Protein AF-A0AAD5BF54-F1 (afdb_monomer_lite)

Organism: NCBI:txid1198502

Secondary structure (DSSP, 8-state):
-EEEETTEEEE--TT--HHHHHHHHHTTHHHHHHHHHHHHHHHHHHHHHHHHHHHHHHHHHHHHTTSTT-HHHHHHHHHHHHHHHHHHHHHHHHH-SS---HHHHTT-TT------S-TTGGGGGGS-IIIIIHHHHHHHHHHHHHHHHHHHHHHHHHHHHHHT-TTTTTSSHHHHHHHHHHHHHHHHHHHHHHTS---TTS--SS--HHHHHHHHHHHHHHHHHHHHHHHHHHHHHHHHHHHHHHHHHHHHHHHHHHTTS------PPPTT-HHHHHHS--

Sequence (282 aa):
MPYTIGDRKIRVSLDLTEEDQDLLLQNSQIFKYCLNNAVLKYLINLKTIVHLYSDVLTVYSTLLKKIPQYDDITTMANECKNNILQLENDFNDIFGKDTMDESTYNNMSGATNGSSTSTNFRQIELQSYEHNIRPSVNLILHSTLHTFEFVNKTLHCIEVFFTSFSNLKKLLVPYLKQQTSSIIRSLRSADELFQVSLIVDNIPYSFEPSVWRQLLEIERVTSSIERESVTLRTAFCTFEASLEEVSLQGALEIAQEETCGEGQIGPRFQSGNAVALLFFKI

Radius of gyration: 23.54 Å; chains: 1; bounding box: 53×39×78 Å

Foldseek 3Di:
DWQDDPNDTDDLDPPDDPVVVLVCLVVLLSLLLLLLVLLLLLLLLLLLVLVVVLVVLVLVLVLVVVDPPPVPLNVLSVVLSVLSVVLNVVSCLQQNNDSDDPVNLVVPPDDDDDDDRNPDSNVSSVDDCQPPVLVVSLVSLVSSLVSLVSVLVSLVVVQVVCVVPPVCNPDCSVVVNVLSVLLSVLSVQLNVLSVDDACSRPQDSDPDVVSSVRSVSSVVSSVSSNVSSVSSNVSSVVVVVVLVVVLVVLVVVVVVVVVVDDDDDDDDDDPPCSNVVSSPVD

pLDDT: mean 79.13, std 18.32, range [33.88, 96.94]

Structure (mmCIF, N/CA/C/O backbone):
data_AF-A0AAD5BF54-F1
#
_entry.id   AF-A0AAD5BF54-F1
#
loop_
_atom_site.group_PDB
_atom_site.id
_atom_site.type_symbol
_atom_site.label_atom_id
_atom_site.label_alt_id
_atom_site.label_comp_id
_atom_site.label_asym_id
_atom_site.label_entity_id
_atom_site.label_seq_id
_atom_site.pdbx_PDB_ins_code
_atom_site.Cartn_x
_atom_site.Cartn_y
_atom_site.Cartn_z
_atom_site.occupancy
_atom_site.B_iso_or_equiv
_atom_site.auth_seq_id
_atom_site.auth_comp_id
_atom_site.auth_asym_id
_atom_site.auth_atom_id
_atom_site.pdbx_PDB_model_num
ATOM 1 N N . MET A 1 1 ? 7.490 10.515 -15.098 1.00 71.75 1 MET A N 1
ATOM 2 C CA . MET A 1 1 ? 8.664 10.511 -14.197 1.00 71.75 1 MET A CA 1
ATOM 3 C C . MET A 1 1 ? 9.936 10.744 -15.020 1.00 71.75 1 MET A C 1
ATOM 5 O O . MET A 1 1 ? 10.072 10.106 -16.053 1.00 71.75 1 MET A O 1
ATOM 9 N N . PRO A 1 2 ? 10.852 11.669 -14.661 1.00 80.38 2 PRO A N 1
ATOM 10 C CA . PRO A 1 2 ? 12.129 11.797 -15.367 1.00 80.38 2 PRO A CA 1
ATOM 11 C C . PRO A 1 2 ? 13.131 10.715 -14.922 1.00 80.38 2 PRO A C 1
ATOM 13 O O . PRO A 1 2 ? 13.437 10.606 -13.736 1.00 80.38 2 PRO A O 1
ATOM 16 N N . TYR A 1 3 ? 13.679 9.966 -15.873 1.00 82.56 3 TYR A N 1
ATOM 17 C CA . TYR A 1 3 ? 14.776 9.018 -15.689 1.00 82.56 3 TYR A CA 1
ATOM 18 C C . TYR A 1 3 ? 16.110 9.764 -15.707 1.00 82.56 3 TYR A C 1
ATOM 20 O O . TYR A 1 3 ? 16.327 10.619 -16.564 1.00 82.56 3 TYR A O 1
ATOM 28 N N . THR A 1 4 ? 17.000 9.467 -14.761 1.00 80.81 4 THR A N 1
ATOM 29 C CA . THR A 1 4 ? 18.328 10.098 -14.698 1.00 80.81 4 THR A CA 1
ATOM 30 C C . THR A 1 4 ? 19.385 9.080 -15.108 1.00 80.81 4 THR A C 1
ATOM 32 O O . THR A 1 4 ? 19.511 8.044 -14.460 1.00 80.81 4 THR A O 1
ATOM 35 N N . ILE A 1 5 ? 20.117 9.363 -16.186 1.00 82.25 5 ILE A N 1
ATOM 36 C CA . ILE A 1 5 ? 21.201 8.520 -16.710 1.00 82.25 5 ILE A CA 1
ATOM 37 C C . ILE A 1 5 ? 22.440 9.410 -16.841 1.00 82.25 5 ILE A C 1
ATOM 39 O O . ILE A 1 5 ? 22.500 10.280 -17.713 1.00 82.25 5 ILE A O 1
ATOM 43 N N . GLY A 1 6 ? 23.412 9.232 -15.941 1.00 81.12 6 GLY A N 1
ATOM 44 C CA . GLY A 1 6 ? 24.530 10.170 -15.797 1.00 81.12 6 GLY A CA 1
ATOM 45 C C . GLY A 1 6 ? 24.021 11.578 -15.470 1.00 81.12 6 GLY A C 1
ATOM 46 O O . GLY A 1 6 ? 23.243 11.752 -14.534 1.00 81.12 6 GLY A O 1
ATOM 47 N N . ASP A 1 7 ? 24.403 12.564 -16.282 1.00 80.06 7 ASP A N 1
ATOM 48 C CA . ASP A 1 7 ? 23.974 13.962 -16.121 1.00 80.06 7 ASP A CA 1
ATOM 49 C C . ASP A 1 7 ? 22.662 14.295 -16.861 1.00 80.06 7 ASP A C 1
ATOM 51 O O . ASP A 1 7 ? 22.112 15.389 -16.705 1.00 80.06 7 ASP A O 1
ATOM 55 N N . ARG A 1 8 ? 22.136 13.371 -17.681 1.00 79.81 8 ARG A N 1
ATOM 56 C CA . ARG A 1 8 ? 20.925 13.594 -18.486 1.00 79.81 8 ARG A CA 1
ATOM 57 C C . ARG A 1 8 ? 19.663 13.190 -17.718 1.00 79.81 8 ARG A C 1
ATOM 59 O O . ARG A 1 8 ? 19.614 12.140 -17.079 1.00 79.81 8 ARG A O 1
ATOM 66 N N . LYS A 1 9 ? 18.613 14.013 -17.833 1.00 83.88 9 LYS A N 1
ATOM 67 C CA . LYS A 1 9 ? 17.254 13.727 -17.342 1.00 83.88 9 LYS A CA 1
ATOM 68 C C . LYS A 1 9 ? 16.303 13.569 -18.522 1.00 83.88 9 LYS A C 1
ATOM 70 O O . LYS A 1 9 ? 16.037 14.543 -19.220 1.00 83.88 9 LYS A O 1
ATOM 75 N N . ILE A 1 10 ? 15.767 12.370 -18.706 1.00 84.38 10 ILE A N 1
ATOM 76 C CA . ILE A 1 10 ? 14.946 11.993 -19.860 1.00 84.38 10 ILE A CA 1
ATOM 77 C C . ILE A 1 10 ? 13.529 11.695 -19.376 1.00 84.38 10 ILE A C 1
ATOM 79 O O . ILE A 1 10 ? 13.341 10.965 -18.409 1.00 84.38 10 ILE A O 1
ATOM 83 N N . ARG A 1 11 ? 12.509 12.259 -20.024 1.00 84.62 11 ARG A N 1
ATOM 84 C CA . ARG A 1 11 ? 11.101 11.895 -19.791 1.00 84.62 11 ARG A CA 1
ATOM 85 C C . ARG A 1 11 ? 10.605 11.155 -21.009 1.00 84.62 11 ARG A C 1
ATOM 87 O O . ARG A 1 11 ? 10.792 11.677 -22.095 1.00 84.62 11 ARG A O 1
ATOM 94 N N . VAL A 1 12 ? 9.962 10.007 -20.831 1.00 81.88 12 VAL A N 1
ATOM 95 C CA . VAL A 1 12 ? 9.416 9.232 -21.948 1.00 81.88 12 VAL A CA 1
ATOM 96 C C . VAL A 1 12 ? 8.225 10.008 -22.527 1.00 81.88 12 VAL A C 1
ATOM 98 O O . VAL A 1 12 ? 7.156 10.112 -21.935 1.00 81.88 12 VAL A O 1
ATOM 101 N N . SER A 1 13 ? 8.442 10.648 -23.671 1.00 82.44 13 SER A N 1
ATOM 102 C CA . SER A 1 13 ? 7.453 11.439 -24.403 1.00 82.44 13 SER A CA 1
ATOM 103 C C . SER A 1 13 ? 7.554 11.158 -25.897 1.00 82.44 13 SER A C 1
ATOM 105 O O . SER A 1 13 ? 8.581 10.697 -26.386 1.00 82.44 13 SER A O 1
ATOM 107 N N . LEU A 1 14 ? 6.477 11.435 -26.637 1.00 77.00 14 LEU A N 1
ATOM 108 C CA . LEU A 1 14 ? 6.413 11.192 -28.086 1.00 77.00 14 LEU A CA 1
ATOM 109 C C . LEU A 1 14 ? 7.480 11.964 -28.882 1.00 77.00 14 LEU A C 1
ATOM 111 O O . LEU A 1 14 ? 7.821 11.552 -29.984 1.00 77.00 14 LEU A O 1
ATOM 115 N N . ASP A 1 15 ? 8.026 13.034 -28.304 1.00 81.38 15 ASP A N 1
ATOM 116 C CA . ASP A 1 15 ? 8.985 13.943 -28.939 1.00 81.38 15 ASP A CA 1
ATOM 117 C C . ASP A 1 15 ? 10.450 13.634 -28.564 1.00 81.38 15 ASP A C 1
ATOM 119 O O . ASP A 1 15 ? 11.301 14.525 -28.566 1.00 81.38 15 ASP A O 1
ATOM 123 N N . LEU A 1 16 ? 10.754 12.390 -28.176 1.00 82.81 16 LEU A N 1
ATOM 124 C CA . LEU A 1 16 ? 12.106 11.988 -27.785 1.00 82.81 16 LEU A CA 1
ATOM 125 C C . LEU A 1 16 ? 13.079 11.998 -28.971 1.00 82.81 16 LEU A C 1
ATOM 127 O O . LEU A 1 16 ? 12.772 11.457 -30.034 1.00 82.81 16 LEU A O 1
ATOM 131 N N . THR A 1 17 ? 14.287 12.521 -28.753 1.00 86.31 17 THR A N 1
ATOM 132 C CA . THR A 1 17 ? 15.370 12.457 -29.746 1.00 86.31 17 THR A CA 1
ATOM 133 C C . THR A 1 17 ? 15.857 11.016 -29.946 1.00 86.31 17 THR A C 1
ATOM 135 O O . THR A 1 17 ? 15.805 10.216 -29.013 1.00 86.31 17 THR A O 1
ATOM 138 N N . GLU A 1 18 ? 16.355 10.676 -31.142 1.00 84.56 18 GLU A N 1
ATOM 139 C CA . GLU A 1 18 ? 16.915 9.338 -31.429 1.00 84.56 18 GLU A CA 1
ATOM 140 C C . GLU A 1 18 ? 18.080 8.983 -30.482 1.00 84.56 18 GLU A C 1
ATOM 142 O O . GLU A 1 18 ? 18.194 7.846 -30.033 1.00 84.56 18 GLU A O 1
ATOM 147 N N . GLU A 1 19 ? 18.890 9.969 -30.081 1.00 86.38 19 GLU A N 1
ATOM 148 C CA . GLU A 1 19 ? 19.960 9.769 -29.094 1.00 86.38 19 GLU A CA 1
ATOM 149 C C . GLU A 1 19 ? 19.422 9.355 -27.715 1.00 86.38 19 GLU A C 1
AT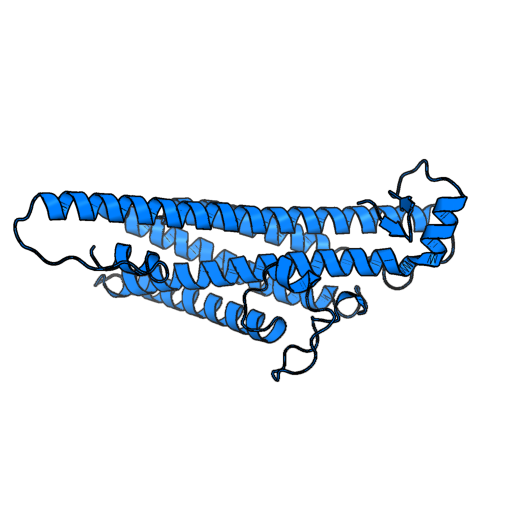OM 151 O O . GLU A 1 19 ? 19.961 8.450 -27.075 1.00 86.38 19 GLU A O 1
ATOM 156 N N . ASP A 1 20 ? 18.366 10.019 -27.234 1.00 85.31 20 ASP A N 1
ATOM 157 C CA . ASP A 1 20 ? 17.766 9.705 -25.934 1.00 85.31 20 ASP A CA 1
ATOM 158 C C . ASP A 1 20 ? 17.019 8.367 -25.974 1.00 85.31 20 ASP A C 1
ATOM 160 O O . ASP A 1 20 ? 16.967 7.650 -24.972 1.00 85.31 20 ASP A O 1
ATOM 164 N N . GLN A 1 21 ? 16.471 8.014 -27.139 1.00 83.94 21 GLN A N 1
ATOM 165 C CA . GLN A 1 21 ? 15.871 6.712 -27.397 1.00 83.94 21 GLN A CA 1
ATOM 166 C C . GLN A 1 21 ? 16.916 5.602 -27.224 1.00 83.94 21 GLN A C 1
ATOM 168 O O . GLN A 1 21 ? 16.739 4.714 -26.382 1.00 83.94 21 GLN A O 1
ATOM 173 N N . ASP A 1 22 ? 18.037 5.685 -27.941 1.00 85.19 22 ASP A N 1
ATOM 174 C CA . ASP A 1 22 ? 19.124 4.707 -27.839 1.00 85.19 22 ASP A CA 1
ATOM 175 C C . ASP A 1 22 ? 19.673 4.606 -26.411 1.00 85.19 22 ASP A C 1
ATOM 177 O O . ASP A 1 22 ? 19.904 3.505 -25.899 1.00 85.19 22 ASP A O 1
ATOM 181 N N . LEU A 1 23 ? 19.815 5.742 -25.725 1.00 86.62 23 LEU A N 1
ATOM 182 C CA . LEU A 1 23 ? 20.287 5.782 -24.344 1.00 86.62 23 LEU A CA 1
ATOM 183 C C . LEU A 1 23 ? 19.327 5.067 -23.375 1.00 86.62 23 LEU A C 1
ATOM 185 O O . LEU A 1 23 ? 19.786 4.367 -22.465 1.00 86.62 23 LEU A O 1
ATOM 189 N N . LEU A 1 24 ? 18.010 5.196 -23.569 1.00 85.94 24 LEU A N 1
ATOM 190 C CA . LEU A 1 24 ? 17.007 4.480 -22.774 1.00 85.94 24 LEU A CA 1
ATOM 191 C C . LEU A 1 24 ? 17.041 2.967 -23.018 1.00 85.94 24 LEU A C 1
ATOM 193 O O . LEU A 1 24 ? 16.917 2.207 -22.059 1.00 85.94 24 LEU A O 1
ATOM 197 N N . LEU A 1 25 ? 17.237 2.510 -24.260 1.00 84.31 25 LEU A N 1
ATOM 198 C CA . LEU A 1 25 ? 17.337 1.073 -24.553 1.00 84.31 25 LEU A CA 1
ATOM 199 C C . LEU A 1 25 ? 18.593 0.449 -23.952 1.00 84.31 25 LEU A C 1
ATOM 201 O O . LEU A 1 25 ? 18.522 -0.630 -23.357 1.00 84.31 25 LEU A O 1
ATOM 205 N N . GLN A 1 26 ? 19.727 1.145 -24.056 1.00 86.50 26 GLN A N 1
ATOM 206 C CA . GLN A 1 26 ? 20.988 0.721 -23.442 1.00 86.50 26 GLN A CA 1
ATOM 207 C C . GLN A 1 26 ? 20.870 0.587 -21.919 1.00 86.50 26 GLN A C 1
ATOM 209 O O . GLN A 1 26 ? 21.539 -0.251 -21.319 1.00 86.50 26 GLN A O 1
ATOM 214 N N . ASN A 1 27 ? 19.981 1.368 -21.302 1.00 88.00 27 ASN A N 1
ATOM 215 C CA . ASN A 1 27 ? 19.742 1.381 -19.862 1.00 88.00 27 ASN A CA 1
ATOM 216 C C . ASN A 1 27 ? 18.335 0.883 -19.492 1.00 88.00 27 ASN A C 1
ATOM 218 O O . ASN A 1 27 ? 17.780 1.313 -18.485 1.00 88.00 27 ASN A O 1
ATOM 222 N N . SER A 1 28 ? 17.755 -0.047 -20.259 1.00 87.69 28 SER A N 1
ATOM 223 C CA . SER A 1 28 ? 16.371 -0.528 -20.071 1.00 87.69 28 SER A CA 1
ATOM 224 C C . SER A 1 28 ? 16.060 -1.061 -18.662 1.00 87.69 28 SER A C 1
ATOM 226 O O . SER A 1 28 ? 14.924 -0.984 -18.197 1.00 87.69 28 SER A O 1
ATOM 228 N N . GLN A 1 29 ? 17.074 -1.518 -17.922 1.00 88.50 29 GLN A N 1
ATOM 229 C CA . GLN A 1 29 ? 16.936 -1.931 -16.521 1.00 88.50 29 GLN A CA 1
ATOM 230 C C . GLN A 1 29 ? 16.468 -0.798 -15.590 1.00 88.50 29 GLN A C 1
ATOM 232 O O . GLN A 1 29 ? 15.931 -1.078 -14.517 1.00 88.50 29 GLN A O 1
ATOM 237 N N . ILE A 1 30 ? 16.612 0.470 -15.994 1.00 89.62 30 ILE A N 1
ATOM 238 C CA . ILE A 1 30 ? 16.159 1.625 -15.214 1.00 89.62 30 ILE A CA 1
ATOM 239 C C . ILE A 1 30 ? 14.642 1.619 -15.002 1.00 89.62 30 ILE A C 1
ATOM 241 O O . ILE A 1 30 ? 14.175 2.005 -13.935 1.00 89.62 30 ILE A O 1
ATOM 245 N N . PHE A 1 31 ? 13.867 1.115 -15.970 1.00 90.94 31 PHE A N 1
ATOM 246 C CA . PHE A 1 31 ? 12.412 1.005 -15.848 1.00 90.94 31 PHE A CA 1
ATOM 247 C C . PHE A 1 31 ? 12.022 0.049 -14.720 1.00 90.94 31 PHE A C 1
ATOM 249 O O . PHE A 1 31 ? 11.186 0.391 -13.885 1.00 90.94 31 PHE A O 1
ATOM 256 N N . LYS A 1 32 ? 12.686 -1.111 -14.653 1.00 92.25 32 LYS A N 1
ATOM 257 C CA . LYS A 1 32 ? 12.504 -2.097 -13.581 1.00 92.25 32 LYS A CA 1
ATOM 258 C C . LYS A 1 32 ? 12.904 -1.532 -12.229 1.00 92.25 32 LYS A C 1
ATOM 260 O O . LYS A 1 32 ? 12.149 -1.650 -11.271 1.00 92.25 32 LYS A O 1
ATOM 265 N N . TYR A 1 33 ? 14.059 -0.877 -12.174 1.00 90.31 33 TYR A N 1
ATOM 266 C CA . TYR A 1 33 ? 14.551 -0.246 -10.956 1.00 90.31 33 TYR A CA 1
ATOM 267 C C . TYR A 1 33 ? 13.558 0.798 -10.422 1.00 90.31 33 TYR A C 1
ATOM 269 O O . TYR A 1 33 ? 13.160 0.740 -9.261 1.00 90.31 33 TYR A O 1
ATOM 277 N N . CYS A 1 34 ? 13.105 1.723 -11.276 1.00 91.06 34 CYS A N 1
ATOM 278 C CA . CYS A 1 34 ? 12.148 2.763 -10.900 1.00 91.06 34 CYS A CA 1
ATOM 279 C C . CYS A 1 34 ? 10.803 2.181 -10.456 1.00 91.06 34 CYS A C 1
ATOM 281 O O . CYS A 1 34 ? 10.273 2.606 -9.431 1.00 91.06 34 CYS A O 1
ATOM 283 N N . LEU A 1 35 ? 10.278 1.194 -11.186 1.00 93.81 35 LEU A N 1
ATOM 284 C CA . LEU A 1 35 ? 9.036 0.521 -10.824 1.00 93.81 35 LEU A CA 1
ATOM 285 C C . LEU A 1 35 ? 9.163 -0.175 -9.465 1.00 93.81 35 LEU A C 1
ATOM 287 O O . LEU A 1 35 ? 8.369 0.098 -8.569 1.00 93.81 35 LEU A O 1
ATOM 291 N N . ASN A 1 36 ? 10.185 -1.012 -9.273 1.00 92.88 36 ASN A N 1
ATOM 292 C CA . ASN A 1 36 ? 10.397 -1.734 -8.016 1.00 92.88 36 ASN A CA 1
ATOM 293 C C . ASN A 1 36 ? 10.604 -0.775 -6.834 1.00 92.88 36 ASN A C 1
ATOM 295 O O . ASN A 1 36 ? 10.107 -1.037 -5.740 1.00 92.88 36 ASN A O 1
ATOM 299 N N . ASN A 1 37 ? 11.274 0.359 -7.050 1.00 90.69 37 ASN A N 1
ATOM 300 C CA . ASN A 1 37 ? 11.419 1.392 -6.029 1.00 90.69 37 ASN A CA 1
ATOM 301 C C . ASN A 1 37 ? 10.073 2.058 -5.685 1.00 90.69 37 ASN A C 1
ATOM 303 O O . ASN A 1 37 ? 9.753 2.237 -4.511 1.00 90.69 37 ASN A O 1
ATOM 307 N N . ALA A 1 38 ? 9.241 2.377 -6.682 1.00 92.56 38 ALA A N 1
ATOM 308 C CA . ALA A 1 38 ? 7.896 2.905 -6.443 1.00 92.56 38 ALA A CA 1
ATOM 309 C C . ALA A 1 38 ? 7.035 1.921 -5.631 1.00 92.56 38 ALA A C 1
ATOM 311 O O . ALA A 1 38 ? 6.360 2.325 -4.680 1.00 92.56 38 ALA A O 1
ATOM 312 N N . VAL A 1 39 ? 7.118 0.625 -5.950 1.00 93.69 39 VAL A N 1
ATOM 313 C CA . VAL A 1 39 ? 6.472 -0.448 -5.179 1.00 93.69 39 VAL A CA 1
ATOM 314 C C . VAL A 1 39 ? 6.981 -0.491 -3.745 1.00 93.69 39 VAL A C 1
ATOM 316 O O . VAL A 1 39 ? 6.181 -0.535 -2.813 1.00 93.69 39 VAL A O 1
ATOM 319 N N . LEU A 1 40 ? 8.297 -0.453 -3.546 1.00 90.94 40 LEU A N 1
ATOM 320 C CA . LEU A 1 40 ? 8.884 -0.478 -2.211 1.00 90.94 40 LEU A CA 1
ATOM 321 C C . LEU A 1 40 ? 8.383 0.690 -1.361 1.00 90.94 40 LEU A C 1
ATOM 323 O O . LEU A 1 40 ? 7.919 0.481 -0.241 1.00 90.94 40 LEU A O 1
ATOM 327 N N . LYS A 1 41 ? 8.417 1.910 -1.908 1.00 90.19 41 LYS A N 1
ATOM 328 C CA . LYS A 1 41 ? 7.898 3.104 -1.230 1.00 90.19 41 LYS A CA 1
ATOM 329 C C . LYS A 1 41 ? 6.431 2.948 -0.853 1.00 90.19 41 LYS A C 1
ATOM 331 O O . LYS A 1 41 ? 6.044 3.301 0.258 1.00 90.19 41 LYS A O 1
ATOM 336 N N . TYR A 1 42 ? 5.621 2.415 -1.766 1.00 94.25 42 TYR A N 1
ATOM 337 C CA . TYR A 1 42 ? 4.215 2.131 -1.505 1.00 94.25 42 TYR A CA 1
ATOM 338 C C . TYR A 1 42 ? 4.038 1.165 -0.324 1.00 94.25 42 TYR A C 1
ATOM 340 O O . TYR A 1 42 ? 3.282 1.464 0.598 1.00 94.25 42 TYR A O 1
ATOM 348 N N . LEU A 1 43 ? 4.774 0.050 -0.302 1.00 93.00 43 LEU A N 1
ATOM 349 C CA . LEU A 1 43 ? 4.692 -0.947 0.771 1.00 93.00 43 LEU A CA 1
ATOM 350 C C . LEU A 1 43 ? 5.178 -0.411 2.121 1.00 93.00 43 LEU A C 1
ATOM 352 O O . LEU A 1 43 ? 4.585 -0.735 3.147 1.00 93.00 43 LEU A O 1
ATOM 356 N N . ILE A 1 44 ? 6.217 0.428 2.136 1.00 90.38 44 ILE A N 1
ATOM 357 C CA . ILE A 1 44 ? 6.688 1.092 3.360 1.00 90.38 44 ILE A CA 1
ATOM 358 C C . ILE A 1 44 ? 5.598 2.017 3.907 1.00 90.38 44 ILE A C 1
ATOM 360 O O . ILE A 1 44 ? 5.254 1.931 5.083 1.00 90.38 44 ILE A O 1
ATOM 364 N N . ASN A 1 45 ? 4.999 2.855 3.057 1.00 92.31 45 ASN A N 1
ATOM 365 C CA . ASN A 1 45 ? 3.902 3.726 3.480 1.00 92.31 45 ASN A CA 1
ATOM 366 C C . ASN A 1 45 ? 2.683 2.922 3.953 1.00 92.31 45 ASN A C 1
ATOM 368 O O . ASN A 1 45 ? 2.021 3.310 4.917 1.00 92.31 45 ASN A O 1
ATOM 372 N N . LEU A 1 46 ? 2.415 1.778 3.323 1.00 94.81 46 LEU A N 1
ATOM 373 C CA . LEU A 1 46 ? 1.363 0.867 3.750 1.00 94.81 46 LEU A CA 1
ATOM 374 C C . LEU A 1 46 ? 1.653 0.249 5.125 1.00 94.81 46 LEU A C 1
ATOM 376 O O . LEU A 1 46 ? 0.765 0.241 5.977 1.00 94.81 46 LEU A O 1
ATOM 380 N N . LYS A 1 47 ? 2.892 -0.192 5.378 1.00 92.62 47 LYS A N 1
ATOM 381 C CA . LYS A 1 47 ? 3.337 -0.668 6.696 1.00 92.62 47 LYS A CA 1
ATOM 382 C C . LYS A 1 47 ? 3.074 0.383 7.775 1.00 92.62 47 LYS A C 1
ATOM 384 O O . LYS A 1 47 ? 2.532 0.056 8.827 1.00 92.62 47 LYS A O 1
ATOM 389 N N . THR A 1 48 ? 3.432 1.639 7.516 1.00 91.06 48 THR A N 1
ATOM 390 C CA . THR A 1 48 ? 3.232 2.740 8.470 1.00 91.06 48 THR A CA 1
ATOM 391 C C . THR A 1 48 ? 1.752 2.937 8.806 1.00 91.06 48 THR A C 1
ATOM 393 O O . THR A 1 48 ? 1.394 3.121 9.967 1.00 91.06 48 THR A O 1
ATOM 396 N N . ILE A 1 49 ? 0.871 2.831 7.807 1.00 92.94 49 ILE A N 1
ATOM 397 C CA . ILE A 1 49 ? -0.582 2.874 8.008 1.00 92.94 49 ILE A CA 1
ATOM 398 C C . ILE A 1 49 ? -1.078 1.673 8.831 1.00 92.94 49 ILE A C 1
ATOM 400 O O . ILE A 1 49 ? -1.893 1.857 9.732 1.00 92.94 49 ILE A O 1
ATOM 404 N N . VAL A 1 50 ? -0.588 0.459 8.566 1.00 94.56 50 VAL A N 1
ATOM 405 C CA . VAL A 1 50 ? -0.940 -0.741 9.350 1.00 94.56 50 VAL A CA 1
ATOM 406 C C . VAL A 1 50 ? -0.544 -0.575 10.818 1.00 94.56 50 VAL A C 1
ATOM 408 O O . VAL A 1 50 ? -1.378 -0.797 11.693 1.00 94.56 50 VAL A O 1
ATOM 411 N N . HIS A 1 51 ? 0.685 -0.126 11.082 1.00 90.94 51 HIS A N 1
ATOM 412 C CA . HIS A 1 51 ? 1.188 0.123 12.434 1.00 90.94 51 HIS A CA 1
ATOM 413 C C . HIS A 1 51 ? 0.315 1.139 13.185 1.00 90.94 51 HIS A C 1
ATOM 415 O O . HIS A 1 51 ? -0.180 0.861 14.274 1.00 90.94 51 HIS A O 1
ATOM 421 N N . LEU A 1 52 ? 0.001 2.268 12.545 1.00 89.75 52 LEU A N 1
ATOM 422 C CA . LEU A 1 52 ? -0.882 3.285 13.114 1.00 89.75 52 LEU A CA 1
ATOM 423 C C . LEU A 1 52 ? -2.262 2.723 13.498 1.00 89.75 52 LEU A C 1
ATOM 425 O O . LEU A 1 52 ? -2.790 3.004 14.574 1.00 89.75 52 LEU A O 1
ATOM 429 N N . TYR A 1 53 ? -2.874 1.935 12.615 1.00 92.00 53 TYR A N 1
ATOM 430 C CA . TYR A 1 53 ? -4.189 1.358 12.883 1.00 92.00 53 TYR A CA 1
ATOM 431 C C . TYR A 1 53 ? -4.152 0.253 13.947 1.00 92.00 53 TYR A C 1
ATOM 433 O O . TYR A 1 53 ? -5.151 0.056 14.644 1.00 92.00 53 TYR A O 1
ATOM 441 N N . SER A 1 54 ? -3.019 -0.430 14.101 1.00 91.94 54 SER A N 1
ATOM 442 C CA . SER A 1 54 ? -2.769 -1.380 15.186 1.00 91.94 54 SER A CA 1
ATOM 443 C C . SER A 1 54 ? -2.841 -0.700 16.557 1.00 91.94 54 SER A C 1
ATOM 445 O O . SER A 1 54 ? -3.584 -1.149 17.441 1.00 91.94 54 SER A O 1
ATOM 447 N N . ASP A 1 55 ? -2.187 0.456 16.700 1.00 88.50 55 ASP A N 1
ATOM 448 C CA . ASP A 1 55 ? -2.243 1.272 17.917 1.00 88.50 55 ASP A CA 1
ATOM 449 C C . ASP A 1 55 ? -3.665 1.765 18.198 1.00 88.50 55 ASP A C 1
ATOM 451 O O . ASP A 1 55 ? -4.209 1.575 19.292 1.00 88.50 55 ASP A O 1
ATOM 455 N N . VAL A 1 56 ? -4.312 2.340 17.182 1.00 87.62 56 VAL A N 1
ATOM 456 C CA . VAL A 1 56 ? -5.678 2.870 17.283 1.00 87.62 56 VAL A CA 1
ATOM 457 C C . VAL A 1 56 ? -6.667 1.787 17.726 1.00 87.62 56 VAL A C 1
ATOM 459 O O . VAL A 1 56 ? -7.450 1.994 18.658 1.00 87.62 56 VAL A O 1
ATOM 462 N N . LEU A 1 57 ? -6.642 0.610 17.093 1.00 90.62 57 LEU A N 1
ATOM 463 C CA . LEU A 1 57 ? -7.546 -0.487 17.445 1.00 90.62 57 LEU A CA 1
ATOM 464 C C . LEU A 1 57 ? -7.222 -1.097 18.807 1.00 90.62 57 LEU A C 1
ATOM 466 O O . LEU A 1 57 ? -8.136 -1.550 19.498 1.00 90.62 57 LEU A O 1
ATOM 470 N N . THR A 1 58 ? -5.963 -1.062 19.239 1.00 88.81 58 THR A N 1
ATOM 471 C CA . THR A 1 58 ? -5.581 -1.462 20.597 1.00 88.81 58 THR A CA 1
ATOM 472 C C . THR A 1 58 ? -6.202 -0.531 21.639 1.00 88.81 58 THR A C 1
ATOM 474 O O . THR A 1 58 ? -6.799 -1.007 22.613 1.00 88.81 58 THR A O 1
ATOM 477 N N . VAL A 1 59 ? -6.166 0.784 21.410 1.00 85.12 59 VAL A N 1
ATOM 478 C CA . VAL A 1 59 ? -6.826 1.769 22.281 1.00 85.12 59 VAL A CA 1
ATOM 479 C C . VAL A 1 59 ? -8.340 1.541 22.322 1.00 85.12 59 VAL A C 1
ATOM 481 O O . VAL A 1 59 ? -8.909 1.390 23.403 1.00 85.12 59 VAL A O 1
ATOM 484 N N . TYR A 1 60 ? -9.013 1.421 21.175 1.00 84.50 60 TYR A N 1
ATOM 485 C CA . TYR A 1 60 ? -10.466 1.206 21.178 1.00 84.50 60 TYR A CA 1
ATOM 486 C C . TYR A 1 60 ? -10.875 -0.134 21.785 1.00 84.50 60 TYR A C 1
ATOM 488 O O . TYR A 1 60 ? -11.836 -0.198 22.550 1.00 84.50 60 TYR A O 1
ATOM 496 N N . SER A 1 61 ? -10.132 -1.202 21.499 1.00 87.94 61 SER A N 1
ATOM 497 C CA . SER A 1 61 ? -10.386 -2.521 22.075 1.00 87.94 61 SER A CA 1
ATOM 498 C C . SER A 1 61 ? -10.250 -2.509 23.602 1.00 87.94 61 SER A C 1
ATOM 500 O O . SER A 1 61 ? -11.062 -3.122 24.298 1.00 87.94 61 SER A O 1
ATOM 502 N N . THR A 1 62 ? -9.262 -1.793 24.148 1.00 86.25 62 THR A N 1
ATOM 503 C CA . THR A 1 62 ? -9.092 -1.662 25.605 1.00 86.25 62 THR A CA 1
ATOM 504 C C . THR A 1 62 ? -10.155 -0.775 26.247 1.00 86.25 62 THR A C 1
ATOM 506 O O . THR A 1 62 ? -10.613 -1.102 27.341 1.00 86.25 62 THR A O 1
ATOM 509 N N . LEU A 1 63 ? -10.601 0.288 25.571 1.00 83.94 63 LEU A N 1
ATOM 510 C CA . LEU A 1 63 ? -11.699 1.135 26.041 1.00 83.94 63 LEU A CA 1
ATOM 511 C C . LEU A 1 63 ? -13.022 0.363 26.104 1.00 83.94 63 LEU A C 1
ATOM 513 O O . LEU A 1 63 ? -13.693 0.388 27.132 1.00 83.94 63 LEU A O 1
ATOM 517 N N . LEU A 1 64 ? -13.370 -0.374 25.048 1.00 86.00 64 LEU A N 1
ATOM 518 C CA . LEU A 1 64 ? -14.625 -1.131 24.985 1.00 86.00 64 LEU A CA 1
ATOM 519 C C . LEU A 1 64 ? -14.699 -2.225 26.055 1.00 86.00 64 LEU A C 1
ATOM 521 O O . LEU A 1 64 ? -15.746 -2.397 26.668 1.00 86.00 64 LEU A O 1
ATOM 525 N N . LYS A 1 65 ? -13.573 -2.879 26.377 1.00 87.06 65 LYS A N 1
ATOM 526 C CA . LYS A 1 65 ? -13.495 -3.860 27.478 1.00 87.06 65 LYS A CA 1
ATOM 527 C C . LYS A 1 65 ? -13.900 -3.305 28.844 1.00 87.06 65 LYS A C 1
ATOM 529 O O . LYS A 1 65 ? -14.265 -4.084 29.719 1.00 87.06 65 LYS A O 1
ATOM 534 N N . LYS A 1 66 ? -13.786 -1.991 29.059 1.00 86.38 66 LYS A N 1
ATOM 535 C CA . LYS A 1 66 ? -14.173 -1.354 30.324 1.00 86.38 66 LYS A CA 1
ATOM 536 C C . LYS A 1 66 ? -15.678 -1.102 30.420 1.00 86.38 66 LYS A C 1
ATOM 538 O O . LYS A 1 66 ? -16.155 -0.802 31.511 1.00 86.38 66 LYS A O 1
ATOM 543 N N . ILE A 1 67 ? -16.421 -1.209 29.315 1.00 82.88 67 ILE A N 1
ATOM 544 C CA . ILE A 1 67 ? -17.854 -0.927 29.285 1.00 82.88 67 ILE A CA 1
ATOM 545 C C . ILE A 1 67 ? -18.621 -2.252 29.426 1.00 82.88 67 ILE A C 1
ATOM 547 O O . ILE A 1 67 ? -18.619 -3.062 28.499 1.00 82.88 67 ILE A O 1
ATOM 551 N N . PRO A 1 68 ? -19.278 -2.504 30.571 1.00 79.50 68 PRO A N 1
ATOM 552 C CA . PRO A 1 68 ? -20.026 -3.738 30.774 1.00 79.50 68 PRO A CA 1
ATOM 553 C C . PRO A 1 68 ? -21.250 -3.804 29.848 1.00 79.50 68 PRO A C 1
ATOM 555 O O . PRO A 1 68 ? -21.791 -2.769 29.465 1.00 79.50 68 PRO A O 1
ATOM 558 N N . GLN A 1 69 ? -21.727 -5.023 29.564 1.00 83.75 69 GLN A N 1
ATOM 559 C CA . GLN A 1 69 ? -22.955 -5.316 28.795 1.00 83.75 69 GLN A CA 1
ATOM 560 C C . GLN A 1 69 ? -22.870 -5.088 27.271 1.00 83.75 69 GLN A C 1
ATOM 562 O O . GLN A 1 69 ? -23.896 -5.128 26.596 1.00 83.75 69 GLN A O 1
ATOM 567 N N . TYR A 1 70 ? -21.668 -4.912 26.711 1.00 84.19 70 TYR A N 1
ATOM 568 C CA . TYR A 1 70 ? -21.443 -4.772 25.263 1.00 84.19 70 TYR A CA 1
ATOM 569 C C . TYR A 1 70 ? -20.431 -5.799 24.742 1.00 84.19 70 TYR A C 1
ATOM 571 O O . TYR A 1 70 ? -19.441 -5.462 24.081 1.00 84.19 70 TYR A O 1
ATOM 579 N N . ASP A 1 71 ? -20.681 -7.069 25.060 1.00 87.06 71 ASP A N 1
ATOM 580 C CA . ASP A 1 71 ? -19.774 -8.180 24.761 1.00 87.06 71 ASP A CA 1
ATOM 581 C C . ASP A 1 71 ? -19.582 -8.386 23.251 1.00 87.06 71 ASP A C 1
ATOM 583 O O . ASP A 1 71 ? -18.464 -8.653 22.813 1.00 87.06 71 ASP A O 1
ATOM 587 N N . ASP A 1 72 ? -20.620 -8.169 22.439 1.00 89.56 72 ASP A N 1
ATOM 588 C CA . ASP A 1 72 ? -20.559 -8.353 20.982 1.00 89.56 72 ASP A CA 1
ATOM 589 C C . ASP A 1 72 ? -19.579 -7.375 20.316 1.00 89.56 72 ASP A C 1
ATOM 591 O O . ASP A 1 72 ? -18.670 -7.774 19.585 1.00 89.56 72 ASP A O 1
ATOM 595 N N . ILE A 1 73 ? -19.717 -6.077 20.614 1.00 89.06 73 ILE A N 1
ATOM 596 C CA . ILE A 1 73 ? -18.850 -5.021 20.063 1.00 89.06 73 ILE A CA 1
ATOM 597 C C . ILE A 1 73 ? -17.429 -5.169 20.607 1.00 89.06 73 ILE A C 1
ATOM 599 O O . ILE A 1 73 ? -16.456 -4.994 19.873 1.00 89.06 73 ILE A O 1
ATOM 603 N N . THR A 1 74 ? -17.299 -5.543 21.881 1.00 89.69 74 THR A N 1
ATOM 604 C CA . THR A 1 74 ? -16.000 -5.816 22.500 1.00 89.69 74 THR A CA 1
ATOM 605 C C . THR A 1 74 ? -15.305 -7.002 21.833 1.00 89.69 74 THR A C 1
ATOM 607 O O . THR A 1 74 ? -14.103 -6.936 21.567 1.00 89.69 74 THR A O 1
ATOM 610 N N . THR A 1 75 ? -16.035 -8.073 21.529 1.00 92.25 75 THR A N 1
ATOM 611 C CA . THR A 1 75 ? -15.504 -9.258 20.841 1.00 92.25 75 THR A CA 1
ATOM 612 C C . THR A 1 75 ? -15.068 -8.897 19.425 1.00 92.25 75 THR A C 1
ATOM 614 O O . THR A 1 75 ? -13.906 -9.113 19.084 1.00 92.25 75 THR A O 1
ATOM 617 N N . MET A 1 76 ? -15.924 -8.214 18.658 1.00 92.94 76 MET A N 1
ATOM 618 C CA . MET A 1 76 ? -15.606 -7.740 17.305 1.00 92.94 76 MET A CA 1
ATOM 619 C C . MET A 1 76 ? -14.365 -6.832 17.282 1.00 92.94 76 MET A C 1
ATOM 621 O O . MET A 1 76 ? -13.477 -7.005 16.447 1.00 92.94 76 MET A O 1
ATOM 625 N N . ALA A 1 77 ? -14.253 -5.889 18.223 1.00 91.25 77 ALA A N 1
ATOM 626 C CA . ALA A 1 77 ? -13.090 -5.011 18.325 1.00 91.25 77 ALA A CA 1
ATOM 627 C C . ALA A 1 77 ? -11.807 -5.772 18.702 1.00 91.25 77 ALA A C 1
ATOM 629 O O . ALA A 1 77 ? -10.731 -5.439 18.208 1.00 91.25 77 ALA A O 1
ATOM 630 N N . ASN A 1 78 ? -11.895 -6.800 19.555 1.00 91.56 78 ASN A N 1
ATOM 631 C CA . ASN A 1 78 ? -10.749 -7.656 19.877 1.00 91.56 78 ASN A CA 1
ATOM 632 C C . ASN A 1 78 ? -10.299 -8.500 18.683 1.00 91.56 78 ASN A C 1
ATOM 634 O O . ASN A 1 78 ? -9.097 -8.582 18.441 1.00 91.56 78 ASN A O 1
ATOM 638 N N . GLU A 1 79 ? -11.230 -9.103 17.946 1.00 94.56 79 GLU A N 1
ATOM 639 C CA . GLU A 1 79 ? -10.923 -9.853 16.724 1.00 94.56 79 GLU A CA 1
ATOM 640 C C . GLU A 1 79 ? -10.263 -8.949 15.681 1.00 94.56 79 GLU A C 1
ATOM 642 O O . GLU A 1 79 ? -9.222 -9.293 15.126 1.00 94.56 79 GLU A O 1
ATOM 647 N N . CYS A 1 80 ? -10.811 -7.751 15.474 1.00 93.94 80 CYS A N 1
ATOM 648 C CA . CYS A 1 80 ? -10.273 -6.771 14.535 1.00 93.94 80 CYS A CA 1
ATOM 649 C C . CYS A 1 80 ? -8.856 -6.329 14.914 1.00 93.94 80 CYS A C 1
ATOM 651 O O . CYS A 1 80 ? -7.952 -6.349 14.078 1.00 93.94 80 CYS A O 1
ATOM 653 N N . LYS A 1 81 ? -8.641 -6.029 16.199 1.00 94.94 81 LYS A N 1
ATOM 654 C CA . LYS A 1 81 ? -7.319 -5.729 16.751 1.00 94.94 81 LYS A CA 1
ATOM 655 C C . LYS A 1 81 ? -6.337 -6.889 16.533 1.00 94.94 81 LYS A C 1
ATOM 657 O O . LYS A 1 81 ? -5.207 -6.661 16.123 1.00 94.94 81 LYS A O 1
ATOM 662 N N . ASN A 1 82 ? -6.746 -8.132 16.784 1.00 95.00 82 ASN A N 1
ATOM 663 C CA . ASN A 1 82 ? -5.866 -9.288 16.589 1.00 95.00 82 ASN A CA 1
ATOM 664 C C . ASN A 1 82 ? -5.495 -9.482 15.109 1.00 95.00 82 ASN A C 1
ATOM 666 O O . ASN A 1 82 ? -4.339 -9.772 14.816 1.00 95.00 82 ASN A O 1
ATOM 670 N N . ASN A 1 83 ? -6.440 -9.274 14.186 1.00 94.62 83 ASN A N 1
ATOM 671 C CA . ASN A 1 83 ? -6.180 -9.371 12.749 1.00 94.62 83 ASN A CA 1
ATOM 672 C C . ASN A 1 83 ? -5.169 -8.319 12.281 1.00 94.62 83 ASN A C 1
ATOM 674 O O . ASN A 1 83 ? -4.245 -8.651 11.543 1.00 94.62 83 ASN A O 1
ATOM 678 N N . ILE A 1 84 ? -5.305 -7.065 12.726 1.00 95.38 84 ILE A N 1
ATOM 679 C CA . ILE A 1 84 ? -4.359 -6.019 12.323 1.00 95.38 84 ILE A CA 1
ATOM 680 C C . ILE A 1 84 ? -2.986 -6.172 12.986 1.00 95.38 84 ILE A C 1
ATOM 682 O O . ILE A 1 84 ? -1.985 -5.911 12.332 1.00 95.38 84 ILE A O 1
ATOM 686 N N . LEU A 1 85 ? -2.922 -6.667 14.229 1.00 94.62 85 LEU A N 1
ATOM 687 C CA . LEU A 1 85 ? -1.658 -7.008 14.893 1.00 94.62 85 LEU A CA 1
ATOM 688 C C . LEU A 1 85 ? -0.943 -8.157 14.176 1.00 94.62 85 LEU A C 1
ATOM 690 O O . LEU A 1 85 ? 0.278 -8.143 14.049 1.00 94.62 85 LEU A O 1
ATOM 694 N N . GLN A 1 86 ? -1.689 -9.157 13.694 1.00 95.50 86 GLN A N 1
ATOM 695 C CA . GLN A 1 86 ? -1.110 -10.224 12.882 1.00 95.50 86 GLN A CA 1
ATOM 696 C C . GLN A 1 86 ? -0.562 -9.668 11.567 1.00 95.50 86 GLN A C 1
ATOM 698 O O . GLN A 1 86 ? 0.581 -9.952 11.228 1.00 95.50 86 GLN A O 1
ATOM 703 N N . LEU A 1 87 ? -1.335 -8.824 10.876 1.00 95.19 87 LEU A N 1
ATOM 704 C CA . LEU A 1 87 ? -0.880 -8.165 9.655 1.00 95.19 87 LEU A CA 1
ATOM 705 C C . LEU A 1 87 ? 0.386 -7.332 9.909 1.00 95.19 87 LEU A C 1
ATOM 707 O O . LEU A 1 87 ? 1.335 -7.401 9.138 1.00 95.19 87 LEU A O 1
ATOM 711 N N . GLU A 1 88 ? 0.431 -6.575 11.003 1.00 93.88 88 GLU A N 1
ATOM 712 C CA . GLU A 1 88 ? 1.608 -5.808 11.410 1.00 93.88 88 GLU A CA 1
ATOM 713 C C . GLU A 1 88 ? 2.834 -6.704 11.635 1.00 93.88 88 GLU A C 1
ATOM 715 O O . GLU A 1 88 ? 3.925 -6.380 11.165 1.00 93.88 88 GLU A O 1
ATOM 720 N N . ASN A 1 89 ? 2.664 -7.843 12.311 1.00 91.81 89 ASN A N 1
ATOM 721 C CA . ASN A 1 89 ? 3.734 -8.823 12.488 1.00 91.81 89 ASN A CA 1
ATOM 722 C C . ASN A 1 89 ? 4.225 -9.366 11.142 1.00 91.81 89 ASN A C 1
ATOM 724 O O . ASN A 1 89 ? 5.432 -9.397 10.922 1.00 91.81 89 ASN A O 1
ATOM 728 N N . ASP A 1 90 ? 3.316 -9.693 10.220 1.00 91.31 90 ASP A N 1
ATOM 729 C CA . ASP A 1 90 ? 3.674 -10.157 8.877 1.00 91.31 90 ASP A CA 1
ATOM 730 C C . ASP A 1 90 ? 4.478 -9.079 8.116 1.00 91.31 90 ASP A C 1
ATOM 732 O O . ASP A 1 90 ? 5.503 -9.369 7.496 1.00 91.31 90 ASP A O 1
ATOM 736 N N . PHE A 1 91 ? 4.081 -7.803 8.213 1.00 90.75 91 PHE A N 1
ATOM 737 C CA . PHE A 1 91 ? 4.861 -6.683 7.671 1.00 90.75 91 PHE A CA 1
ATOM 738 C C . PHE A 1 91 ? 6.234 -6.556 8.348 1.00 90.75 91 PHE A C 1
ATOM 740 O O . PHE A 1 91 ? 7.234 -6.296 7.676 1.00 90.75 91 PHE A O 1
ATOM 747 N N . ASN A 1 92 ? 6.308 -6.728 9.665 1.00 88.75 92 ASN A N 1
ATOM 748 C CA . ASN A 1 92 ? 7.560 -6.649 10.413 1.00 88.75 92 ASN A CA 1
ATOM 749 C C . ASN A 1 92 ? 8.518 -7.797 10.076 1.00 88.75 92 ASN A C 1
ATOM 751 O O . ASN A 1 92 ? 9.732 -7.588 10.054 1.00 88.75 92 ASN A O 1
ATOM 755 N N . ASP A 1 93 ? 7.998 -8.978 9.756 1.00 86.38 93 ASP A N 1
ATOM 756 C CA . ASP A 1 93 ? 8.800 -10.110 9.298 1.00 86.38 93 ASP A CA 1
ATOM 757 C C . ASP A 1 93 ? 9.381 -9.857 7.897 1.00 86.38 93 ASP A C 1
ATOM 759 O O . ASP A 1 93 ? 10.525 -10.226 7.619 1.00 86.38 93 ASP A O 1
ATOM 763 N N . ILE A 1 94 ? 8.636 -9.164 7.028 1.00 83.81 94 ILE A N 1
ATOM 764 C CA . ILE A 1 94 ? 9.072 -8.829 5.664 1.00 83.81 94 ILE A CA 1
ATOM 765 C C . ILE A 1 94 ? 10.067 -7.656 5.648 1.00 83.81 94 ILE A C 1
ATOM 767 O O . ILE A 1 94 ? 11.097 -7.723 4.972 1.00 83.81 94 ILE A O 1
ATOM 771 N N . PHE A 1 95 ? 9.768 -6.572 6.371 1.00 81.06 95 PHE A N 1
ATOM 772 C CA . PHE A 1 95 ? 10.487 -5.292 6.278 1.00 81.06 95 PHE A CA 1
ATOM 773 C C . PHE A 1 95 ? 11.388 -4.983 7.486 1.00 81.06 95 PHE A C 1
ATOM 775 O O . PHE A 1 95 ? 12.105 -3.981 7.476 1.00 81.06 95 PHE A O 1
ATOM 782 N N . GLY A 1 96 ? 11.382 -5.828 8.519 1.00 76.00 96 GLY A N 1
ATOM 783 C CA . GLY A 1 96 ? 11.981 -5.536 9.825 1.00 76.00 96 GLY A CA 1
ATOM 784 C C . GLY A 1 96 ? 11.024 -4.756 10.730 1.00 76.00 96 GLY A C 1
ATOM 785 O O . GLY A 1 96 ? 9.994 -4.273 10.272 1.00 76.00 96 GLY A O 1
ATOM 786 N N . LYS A 1 97 ? 11.351 -4.625 12.022 1.00 71.19 97 LYS A N 1
ATOM 787 C CA . LYS A 1 97 ? 10.463 -4.002 13.026 1.00 71.19 97 LYS A CA 1
ATOM 788 C C . LYS A 1 97 ? 10.406 -2.482 12.936 1.00 71.19 97 LYS A C 1
ATOM 790 O O . LYS A 1 97 ? 9.329 -1.915 13.068 1.00 71.19 97 LYS A O 1
ATOM 795 N N . ASP A 1 98 ? 11.523 -1.831 12.639 1.00 65.38 98 ASP A N 1
ATOM 796 C CA . ASP A 1 98 ? 11.569 -0.370 12.599 1.00 65.38 98 ASP A CA 1
ATOM 797 C C . ASP A 1 98 ? 10.666 0.167 11.475 1.00 65.38 98 ASP A C 1
ATOM 799 O O . ASP A 1 98 ? 10.672 -0.337 10.343 1.00 65.38 98 ASP A O 1
ATOM 803 N N . THR A 1 99 ? 9.841 1.171 11.778 1.00 59.00 99 THR A N 1
ATOM 804 C CA . THR A 1 99 ? 9.170 1.981 10.757 1.00 59.00 99 THR A CA 1
ATOM 805 C C . THR A 1 99 ? 10.263 2.708 9.987 1.00 59.00 99 THR A C 1
ATOM 807 O O . THR A 1 99 ? 10.869 3.651 10.488 1.00 59.00 99 THR A O 1
ATOM 810 N N . MET A 1 100 ? 10.590 2.198 8.801 1.00 56.06 100 MET A N 1
ATOM 811 C CA . MET A 1 100 ? 11.639 2.762 7.961 1.00 56.06 100 MET A CA 1
ATOM 812 C C . MET A 1 100 ? 11.195 4.155 7.517 1.00 56.06 100 MET A C 1
ATOM 814 O O . MET A 1 100 ? 10.334 4.281 6.648 1.00 56.06 100 MET A O 1
ATOM 818 N N . ASP A 1 101 ? 11.774 5.202 8.101 1.00 53.09 101 ASP A N 1
ATOM 819 C CA . ASP A 1 101 ? 11.666 6.535 7.522 1.00 53.09 101 ASP A CA 1
ATOM 820 C C . ASP A 1 101 ? 12.345 6.537 6.148 1.00 53.09 101 ASP A C 1
ATOM 822 O O . ASP A 1 101 ? 13.426 5.966 5.970 1.00 53.09 101 ASP A O 1
ATOM 826 N N . GLU A 1 102 ? 11.736 7.225 5.178 1.00 49.41 102 GLU A N 1
ATOM 827 C CA . GLU A 1 102 ? 12.248 7.354 3.802 1.00 49.41 102 GLU A CA 1
ATOM 828 C C . GLU A 1 102 ? 13.708 7.871 3.775 1.00 49.41 102 GLU A C 1
ATOM 830 O O . GLU A 1 102 ? 14.493 7.526 2.891 1.00 49.41 102 GLU A O 1
ATOM 835 N N . SER A 1 103 ? 14.107 8.637 4.799 1.00 47.91 103 SER A N 1
ATOM 836 C CA . SER A 1 103 ? 15.461 9.169 5.009 1.00 47.91 103 SER A CA 1
ATOM 837 C C . SER A 1 103 ? 16.505 8.115 5.406 1.00 47.91 103 SER A C 1
ATOM 839 O O . SER A 1 103 ? 17.698 8.308 5.160 1.00 47.91 103 SER A O 1
ATOM 841 N N . THR A 1 104 ? 16.081 6.994 5.992 1.00 51.69 104 THR A N 1
ATOM 842 C CA . THR A 1 104 ? 16.981 5.921 6.439 1.00 51.69 104 THR A CA 1
ATOM 843 C C . THR A 1 104 ? 17.391 5.033 5.264 1.00 51.69 104 THR A C 1
ATOM 845 O O . THR A 1 104 ? 18.534 4.584 5.204 1.00 51.69 104 THR A O 1
ATOM 848 N N . TYR A 1 105 ? 16.512 4.867 4.269 1.00 52.41 105 TYR A N 1
ATOM 849 C CA . TYR A 1 105 ? 16.792 4.076 3.065 1.00 52.41 105 TYR A CA 1
ATOM 850 C C . TYR A 1 105 ? 17.906 4.690 2.201 1.00 52.41 105 TYR A C 1
ATOM 852 O O . TYR A 1 105 ? 18.825 3.987 1.786 1.00 52.41 105 TYR A O 1
ATOM 860 N N . ASN A 1 106 ? 17.898 6.015 2.015 1.00 46.94 106 ASN A N 1
ATOM 861 C CA . ASN A 1 106 ? 18.904 6.707 1.197 1.00 46.94 106 ASN A CA 1
ATOM 862 C C . ASN A 1 106 ? 20.314 6.723 1.819 1.00 46.94 106 ASN A C 1
ATOM 864 O O . ASN A 1 106 ? 21.288 6.938 1.104 1.00 46.94 106 ASN A O 1
ATOM 868 N N . ASN A 1 107 ? 20.439 6.494 3.132 1.00 46.06 107 ASN A N 1
ATOM 869 C CA . ASN A 1 107 ? 21.706 6.608 3.866 1.00 46.06 107 ASN A CA 1
ATOM 870 C C . ASN A 1 107 ? 22.313 5.256 4.291 1.00 46.06 107 ASN A C 1
ATOM 872 O O . ASN A 1 107 ? 23.428 5.224 4.810 1.00 46.06 107 ASN A O 1
ATOM 876 N N . MET A 1 108 ? 21.618 4.130 4.082 1.00 46.88 108 MET A N 1
ATOM 877 C CA . MET A 1 108 ? 22.048 2.803 4.553 1.00 46.88 108 MET A CA 1
ATOM 878 C C . MET A 1 108 ? 22.758 1.934 3.503 1.00 46.88 108 MET A C 1
ATOM 880 O O . MET A 1 108 ? 23.029 0.762 3.769 1.00 46.88 108 MET A O 1
ATOM 884 N N . SER A 1 109 ? 23.160 2.486 2.354 1.00 45.66 109 SER A N 1
ATOM 885 C CA . SER A 1 109 ? 23.941 1.762 1.335 1.00 45.66 109 SER A CA 1
ATOM 886 C C . SER A 1 109 ? 25.386 1.416 1.760 1.00 45.66 109 SER A C 1
ATOM 888 O O . SER A 1 109 ? 26.183 1.009 0.918 1.00 45.66 109 SER A O 1
ATOM 890 N N . GLY A 1 110 ? 25.751 1.571 3.043 1.00 41.53 110 GLY A N 1
ATOM 891 C CA . GLY A 1 110 ? 27.125 1.399 3.538 1.00 41.53 110 GLY A CA 1
ATOM 892 C C . GLY A 1 110 ? 27.314 0.717 4.900 1.00 41.53 110 GLY A C 1
ATOM 893 O O . GLY A 1 110 ? 28.451 0.645 5.356 1.00 41.53 110 GLY A O 1
ATOM 894 N N . ALA A 1 111 ? 26.274 0.204 5.569 1.00 39.00 111 ALA A N 1
ATOM 895 C CA . ALA A 1 111 ? 26.418 -0.377 6.914 1.00 39.00 111 ALA A CA 1
ATOM 896 C C . ALA A 1 111 ? 26.050 -1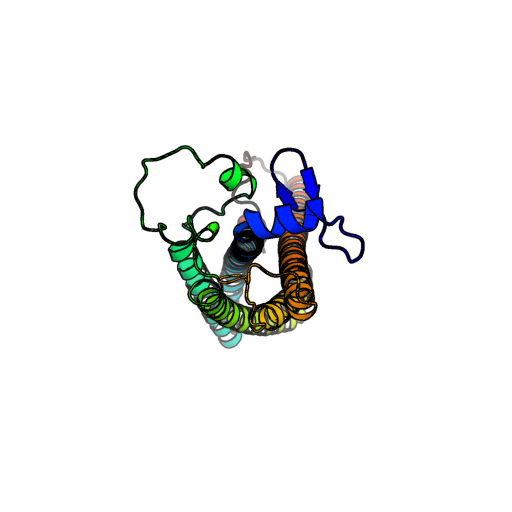.870 6.956 1.00 39.00 111 ALA A C 1
ATOM 898 O O . ALA A 1 111 ? 24.924 -2.264 7.260 1.00 39.00 111 ALA A O 1
ATOM 899 N N . THR A 1 112 ? 27.034 -2.717 6.661 1.00 48.50 112 THR A N 1
ATOM 900 C CA . THR A 1 112 ? 27.035 -4.139 7.018 1.00 48.50 112 THR A CA 1
ATOM 901 C C . THR A 1 112 ? 27.312 -4.311 8.511 1.00 48.50 112 THR A C 1
ATOM 903 O O . THR A 1 112 ? 28.274 -3.730 9.010 1.00 48.50 112 THR A O 1
ATOM 906 N N . ASN A 1 113 ? 26.520 -5.180 9.155 1.00 44.44 113 ASN A N 1
ATOM 907 C CA . ASN A 1 113 ? 26.756 -5.918 10.414 1.00 44.44 113 ASN A CA 1
ATOM 908 C C . ASN A 1 113 ? 25.707 -5.633 11.498 1.00 44.44 113 ASN A C 1
ATOM 910 O O . ASN A 1 113 ? 25.908 -4.822 12.394 1.00 44.44 113 ASN A O 1
ATOM 914 N N . GLY A 1 114 ? 24.597 -6.372 11.442 1.00 38.00 114 GLY A N 1
ATOM 915 C CA . GLY A 1 114 ? 23.579 -6.379 12.491 1.00 38.00 114 GLY A CA 1
ATOM 916 C C . GLY A 1 114 ? 22.467 -7.381 12.196 1.00 38.00 114 GLY A C 1
ATOM 917 O O . GLY A 1 114 ? 21.523 -7.077 11.483 1.00 38.00 114 GLY A O 1
ATOM 918 N N . SER A 1 115 ? 22.634 -8.597 12.710 1.00 45.66 115 SER A N 1
ATOM 919 C CA . SER A 1 115 ? 21.696 -9.726 12.738 1.00 45.66 115 SER A CA 1
ATOM 920 C C . SER A 1 115 ? 20.207 -9.357 12.871 1.00 45.66 115 SER A C 1
ATOM 922 O O . SER A 1 115 ? 19.820 -8.880 13.934 1.00 45.66 115 SER A O 1
ATOM 924 N N . SER A 1 116 ? 19.371 -9.682 11.868 1.00 38.00 116 SER A N 1
ATOM 925 C CA . SER A 1 116 ? 18.125 -10.493 11.976 1.00 38.00 116 SER A CA 1
ATOM 926 C C . SER A 1 116 ? 17.321 -10.500 10.651 1.00 38.00 116 SER A C 1
ATOM 928 O O . SER A 1 116 ? 16.848 -9.466 10.196 1.00 38.00 116 SER A O 1
ATOM 930 N N . THR A 1 117 ? 17.244 -11.677 10.010 1.00 39.34 117 THR A N 1
ATOM 931 C CA . THR A 1 117 ? 16.203 -12.237 9.097 1.00 39.34 117 THR A CA 1
ATOM 932 C C . THR A 1 117 ? 15.443 -11.412 8.026 1.00 39.34 117 THR A C 1
ATOM 934 O O . THR A 1 117 ? 14.690 -12.017 7.273 1.00 39.34 117 THR A O 1
ATOM 937 N N . SER A 1 118 ? 15.656 -10.110 7.831 1.00 47.44 118 SER A N 1
ATOM 938 C CA . SER A 1 118 ? 14.890 -9.257 6.883 1.00 47.44 118 SER A CA 1
ATOM 939 C C . SER A 1 118 ? 15.470 -9.183 5.451 1.00 47.44 118 SER A C 1
ATOM 941 O O . SER A 1 118 ? 15.325 -8.193 4.732 1.00 47.44 118 SER A O 1
ATOM 943 N N . THR A 1 119 ? 16.187 -10.217 5.007 1.00 43.97 119 THR A N 1
ATOM 944 C CA . THR A 1 119 ? 17.168 -10.112 3.909 1.00 43.97 119 THR A CA 1
ATOM 945 C C . THR A 1 119 ? 16.613 -10.057 2.480 1.00 43.97 119 THR A C 1
ATOM 947 O O . THR A 1 119 ? 17.387 -9.762 1.574 1.00 43.97 119 THR A O 1
ATOM 950 N N . ASN A 1 120 ? 15.316 -10.280 2.231 1.00 56.25 120 ASN A N 1
ATOM 951 C CA . ASN A 1 120 ? 14.825 -10.430 0.849 1.00 56.25 120 ASN A CA 1
ATOM 952 C C . ASN A 1 120 ? 14.288 -9.141 0.206 1.00 56.25 120 ASN A C 1
ATOM 954 O O . ASN A 1 120 ? 14.535 -8.920 -0.978 1.00 56.25 120 ASN A O 1
ATOM 958 N N . PHE A 1 121 ? 13.614 -8.258 0.951 1.00 62.41 121 PHE A N 1
ATOM 959 C CA . PHE A 1 121 ? 13.038 -7.032 0.368 1.00 62.41 121 PHE A CA 1
ATOM 960 C C . PHE A 1 121 ? 14.044 -5.883 0.206 1.00 62.41 121 PHE A C 1
ATOM 962 O O . PHE A 1 121 ? 13.806 -4.959 -0.565 1.00 62.41 121 PHE A O 1
ATOM 969 N N . ARG A 1 122 ? 15.216 -5.952 0.854 1.00 61.41 122 ARG A N 1
ATOM 970 C CA . ARG A 1 122 ? 16.288 -4.949 0.680 1.00 61.41 122 ARG A CA 1
ATOM 971 C C . ARG A 1 122 ? 16.933 -4.959 -0.710 1.00 61.41 122 ARG A C 1
ATOM 973 O O . ARG A 1 122 ? 17.610 -4.004 -1.060 1.00 61.41 122 ARG A O 1
ATOM 980 N N . GLN A 1 123 ? 16.740 -6.020 -1.492 1.00 72.88 123 GLN A N 1
ATOM 981 C CA . GLN A 1 123 ? 17.240 -6.131 -2.870 1.00 72.88 123 GLN A CA 1
ATOM 982 C C . GLN A 1 123 ? 16.100 -6.142 -3.896 1.00 72.88 123 GLN A C 1
ATOM 984 O O . GLN A 1 123 ? 16.285 -6.613 -5.019 1.00 72.88 123 GLN A O 1
ATOM 989 N N . ILE A 1 124 ? 14.918 -5.634 -3.522 1.00 80.62 124 ILE A N 1
ATOM 990 C CA . ILE A 1 124 ? 13.726 -5.617 -4.382 1.00 80.62 124 ILE A CA 1
ATOM 991 C C . ILE A 1 124 ? 14.009 -4.966 -5.743 1.00 80.62 124 ILE A C 1
ATOM 993 O O . ILE A 1 124 ? 13.513 -5.420 -6.768 1.00 80.62 124 ILE A O 1
ATOM 997 N N . GLU A 1 125 ? 14.886 -3.962 -5.771 1.00 78.94 125 GLU A N 1
ATOM 998 C CA . GLU A 1 125 ? 15.310 -3.226 -6.965 1.00 78.94 125 GLU A CA 1
ATOM 999 C C . GLU A 1 125 ? 15.909 -4.130 -8.056 1.00 78.94 125 GLU A C 1
ATOM 1001 O O . GLU A 1 125 ? 15.783 -3.836 -9.244 1.00 78.94 125 GLU A O 1
ATOM 1006 N N . LEU A 1 126 ? 16.529 -5.251 -7.672 1.00 81.56 126 LEU A N 1
ATOM 1007 C CA . LEU A 1 126 ? 17.196 -6.178 -8.592 1.00 81.56 126 LEU A CA 1
ATOM 1008 C C . LEU A 1 126 ? 16.335 -7.390 -8.966 1.00 81.56 126 LEU A C 1
ATOM 1010 O O . LEU A 1 126 ? 16.664 -8.106 -9.914 1.00 81.56 126 LEU A O 1
ATOM 1014 N N . GLN A 1 127 ? 15.243 -7.633 -8.242 1.00 88.56 127 GLN A N 1
ATOM 1015 C CA . GLN A 1 127 ? 14.388 -8.796 -8.460 1.00 88.56 127 GLN A CA 1
ATOM 1016 C C . GLN A 1 127 ? 13.490 -8.632 -9.693 1.00 88.56 127 GLN A C 1
ATOM 1018 O O . GLN A 1 127 ? 13.170 -7.519 -10.114 1.00 88.56 127 GLN A O 1
ATOM 1023 N N . SER A 1 128 ? 13.074 -9.766 -10.269 1.00 91.31 128 SER A N 1
ATOM 1024 C CA . SER A 1 128 ? 12.089 -9.786 -11.356 1.00 91.31 128 SER A CA 1
ATOM 1025 C C . SER A 1 128 ? 10.745 -9.271 -10.852 1.00 91.31 128 SER A C 1
ATOM 1027 O O . SER A 1 128 ? 10.190 -9.802 -9.883 1.00 91.31 128 SER A O 1
ATOM 1029 N N . TYR A 1 129 ? 10.223 -8.249 -11.525 1.00 92.94 129 TYR A N 1
ATOM 1030 C CA . TYR A 1 129 ? 8.947 -7.649 -11.174 1.00 92.94 129 TYR A CA 1
ATOM 1031 C C . TYR A 1 129 ? 7.802 -8.647 -11.364 1.00 92.94 129 TYR A C 1
ATOM 1033 O O . TYR A 1 129 ? 7.032 -8.881 -10.437 1.00 92.94 129 TYR A O 1
ATOM 1041 N N . GLU A 1 130 ? 7.717 -9.287 -12.532 1.00 92.75 130 GLU A N 1
ATOM 1042 C CA . GLU A 1 130 ? 6.582 -10.142 -12.890 1.00 92.75 130 GLU A CA 1
ATOM 1043 C C . GLU A 1 130 ? 6.551 -11.450 -12.099 1.00 92.75 130 GLU A C 1
ATOM 1045 O O . GLU A 1 130 ? 5.472 -11.917 -11.736 1.00 92.75 130 GLU A O 1
ATOM 1050 N N . HIS A 1 131 ? 7.719 -12.040 -11.829 1.00 91.25 131 HIS A N 1
ATOM 1051 C CA . HIS A 1 131 ? 7.806 -13.370 -11.221 1.00 91.25 131 HIS A CA 1
ATOM 1052 C C . HIS A 1 131 ? 7.858 -13.326 -9.694 1.00 91.25 131 HIS A C 1
ATOM 1054 O O . HIS A 1 131 ? 7.357 -14.245 -9.051 1.00 91.25 131 HIS A O 1
ATOM 1060 N N . ASN A 1 132 ? 8.444 -12.273 -9.111 1.00 91.06 132 ASN A N 1
ATOM 1061 C CA . ASN A 1 132 ? 8.672 -12.207 -7.666 1.00 91.06 132 ASN A CA 1
ATOM 1062 C C . ASN A 1 132 ? 7.880 -11.074 -7.014 1.00 91.06 132 ASN A C 1
ATOM 1064 O O . ASN A 1 132 ? 7.129 -11.316 -6.067 1.00 91.06 132 ASN A O 1
ATOM 1068 N N . ILE A 1 133 ? 8.030 -9.842 -7.511 1.00 91.50 133 ILE A N 1
ATOM 1069 C CA . ILE A 1 133 ? 7.489 -8.658 -6.829 1.00 91.50 133 ILE A CA 1
ATOM 1070 C C . ILE A 1 133 ? 5.972 -8.607 -6.934 1.00 91.50 133 ILE A C 1
ATOM 1072 O O . ILE A 1 133 ? 5.296 -8.570 -5.911 1.00 91.50 133 ILE A O 1
ATOM 1076 N N . ARG A 1 134 ? 5.426 -8.667 -8.148 1.00 93.75 134 ARG A N 1
ATOM 1077 C CA . ARG A 1 134 ? 3.990 -8.548 -8.406 1.00 93.75 134 ARG A CA 1
ATOM 1078 C C . ARG A 1 134 ? 3.163 -9.607 -7.658 1.00 93.75 134 ARG A C 1
ATOM 1080 O O . ARG A 1 134 ? 2.237 -9.206 -6.955 1.00 93.75 134 ARG A O 1
ATOM 1087 N N . PRO A 1 135 ? 3.495 -10.917 -7.684 1.00 93.62 135 PRO A N 1
ATOM 1088 C CA . PRO A 1 135 ? 2.748 -11.912 -6.910 1.00 93.62 135 PRO A CA 1
ATOM 1089 C C . PRO A 1 135 ? 2.815 -11.668 -5.399 1.00 93.62 135 PRO A C 1
ATOM 1091 O O . PRO A 1 135 ? 1.799 -11.774 -4.714 1.00 93.62 135 PRO A O 1
ATOM 1094 N N . SER A 1 136 ? 3.990 -11.297 -4.878 1.00 91.81 136 SER A N 1
ATOM 1095 C CA . SER A 1 136 ? 4.173 -11.019 -3.448 1.00 91.81 136 SER A CA 1
ATOM 1096 C C . SER A 1 136 ? 3.367 -9.798 -3.005 1.00 91.81 136 SER A C 1
ATOM 1098 O O . SER A 1 136 ? 2.687 -9.836 -1.982 1.00 91.81 136 SER A O 1
ATOM 1100 N N . VAL A 1 137 ? 3.399 -8.727 -3.799 1.00 93.31 137 VAL A N 1
ATOM 1101 C CA . VAL A 1 137 ? 2.634 -7.501 -3.548 1.00 93.31 137 VAL A CA 1
ATOM 1102 C C . VAL A 1 137 ? 1.140 -7.776 -3.584 1.00 93.31 137 VAL A C 1
ATOM 1104 O O . VAL A 1 137 ? 0.442 -7.336 -2.678 1.00 93.31 137 VAL A O 1
ATOM 1107 N N . ASN A 1 138 ? 0.653 -8.542 -4.562 1.00 94.31 138 ASN A N 1
ATOM 1108 C CA . ASN A 1 138 ? -0.765 -8.896 -4.648 1.00 94.31 138 ASN A CA 1
ATOM 1109 C C . ASN A 1 138 ? -1.240 -9.643 -3.396 1.00 94.31 138 ASN A C 1
ATOM 1111 O O . ASN A 1 138 ? -2.301 -9.335 -2.860 1.00 94.31 138 ASN A O 1
ATOM 1115 N N . LEU A 1 139 ? -0.438 -10.577 -2.871 1.00 93.62 139 LEU A N 1
ATOM 1116 C CA . LEU A 1 139 ? -0.764 -11.276 -1.623 1.00 93.62 139 LEU A CA 1
ATOM 1117 C C . LEU A 1 139 ? -0.834 -10.320 -0.425 1.00 93.62 139 LEU A C 1
ATOM 1119 O O . LEU A 1 139 ? -1.812 -10.349 0.326 1.00 93.62 139 LEU A O 1
ATOM 1123 N N . ILE A 1 140 ? 0.173 -9.453 -0.268 1.00 94.25 140 ILE A N 1
ATOM 1124 C CA . ILE A 1 140 ? 0.208 -8.447 0.805 1.00 94.25 140 ILE A CA 1
ATOM 1125 C C . ILE A 1 140 ? -1.010 -7.526 0.699 1.00 94.25 140 ILE A C 1
ATOM 1127 O O . ILE A 1 140 ? -1.687 -7.257 1.694 1.00 94.25 140 ILE A O 1
ATOM 1131 N N . LEU A 1 141 ? -1.315 -7.064 -0.511 1.00 95.50 141 LEU A N 1
ATOM 1132 C CA . LEU A 1 141 ? -2.367 -6.097 -0.761 1.00 95.50 141 LEU A CA 1
ATOM 1133 C C . LEU A 1 141 ? -3.758 -6.686 -0.538 1.00 95.50 141 LEU A C 1
ATOM 1135 O O . LEU A 1 141 ? -4.579 -6.038 0.106 1.00 95.50 141 LEU A O 1
ATOM 1139 N N . HIS A 1 142 ? -4.015 -7.921 -0.974 1.00 95.25 142 HIS A N 1
ATOM 1140 C CA . HIS A 1 142 ? -5.281 -8.604 -0.702 1.00 95.25 142 HIS A CA 1
ATOM 1141 C C . HIS A 1 142 ? -5.502 -8.835 0.797 1.00 95.25 142 HIS A C 1
ATOM 1143 O O . HIS A 1 142 ? -6.591 -8.553 1.304 1.00 95.25 142 HIS A O 1
ATOM 1149 N N . SER A 1 143 ? -4.473 -9.294 1.521 1.00 95.56 143 SER A N 1
ATOM 1150 C CA . SER A 1 143 ? -4.546 -9.468 2.979 1.00 95.56 143 SER A CA 1
ATOM 1151 C C . SER A 1 143 ? -4.832 -8.137 3.686 1.00 95.56 143 SER A C 1
ATOM 1153 O O . SER A 1 143 ? -5.721 -8.033 4.540 1.00 95.56 143 SER A O 1
ATOM 1155 N N . THR A 1 144 ? -4.137 -7.080 3.258 1.00 96.62 144 THR A N 1
ATOM 1156 C CA . THR A 1 144 ? -4.308 -5.734 3.808 1.00 96.62 144 THR A CA 1
ATOM 1157 C C . THR A 1 144 ? -5.700 -5.185 3.509 1.00 96.62 144 THR A C 1
ATOM 1159 O O . THR A 1 144 ? -6.378 -4.717 4.420 1.00 96.62 144 THR A O 1
ATOM 1162 N N . LEU A 1 145 ? -6.182 -5.300 2.270 1.00 96.38 145 LEU A N 1
ATOM 1163 C CA . LEU A 1 145 ? -7.512 -4.847 1.871 1.00 96.38 145 LEU A CA 1
ATOM 1164 C C . LEU A 1 145 ? -8.607 -5.524 2.701 1.00 96.38 145 LEU A C 1
ATOM 1166 O O . LEU A 1 145 ? -9.452 -4.832 3.268 1.00 96.38 145 LEU A O 1
ATOM 1170 N N . HIS A 1 146 ? -8.563 -6.852 2.834 1.00 95.88 146 HIS A N 1
ATOM 1171 C CA . HIS A 1 146 ? -9.536 -7.596 3.635 1.00 95.88 146 HIS A CA 1
ATOM 1172 C C . HIS A 1 146 ? -9.521 -7.154 5.107 1.00 95.88 146 HIS A C 1
ATOM 1174 O O . HIS A 1 146 ? -10.573 -6.947 5.719 1.00 95.88 146 HIS A O 1
ATOM 1180 N N . THR A 1 147 ? -8.327 -6.944 5.666 1.00 96.56 147 THR A N 1
ATOM 1181 C CA . THR A 1 147 ? -8.165 -6.441 7.034 1.00 96.56 147 THR A CA 1
ATOM 1182 C C . THR A 1 147 ? -8.784 -5.052 7.180 1.00 96.56 147 THR A C 1
ATOM 1184 O O . THR A 1 147 ? -9.616 -4.851 8.061 1.00 96.56 147 THR A O 1
ATOM 1187 N N . PHE A 1 148 ? -8.477 -4.110 6.285 1.00 96.62 148 PHE A N 1
ATOM 1188 C CA . PHE A 1 148 ? -9.024 -2.750 6.330 1.00 96.62 148 PHE A CA 1
ATOM 1189 C C . PHE A 1 148 ? -10.541 -2.697 6.112 1.00 96.62 148 PHE A C 1
ATOM 1191 O O . PHE A 1 148 ? -11.222 -1.880 6.734 1.00 96.62 148 PHE A O 1
ATOM 1198 N N . GLU A 1 149 ? -11.113 -3.586 5.300 1.00 96.31 149 GLU A N 1
ATOM 1199 C CA . GLU A 1 149 ? -12.568 -3.718 5.191 1.00 96.31 149 GLU A CA 1
ATOM 1200 C C . GLU A 1 149 ? -13.206 -4.160 6.515 1.00 96.31 149 GLU A C 1
ATOM 1202 O O . GLU A 1 149 ? -14.271 -3.657 6.891 1.00 96.31 149 GLU A O 1
ATOM 1207 N N . PHE A 1 150 ? -12.549 -5.057 7.255 1.00 95.56 150 PHE A N 1
ATOM 1208 C CA . PHE A 1 150 ? -12.989 -5.454 8.590 1.00 95.56 150 PHE A CA 1
ATOM 1209 C C . PHE A 1 150 ? -12.806 -4.336 9.626 1.00 95.56 150 PHE A C 1
ATOM 1211 O O . PHE A 1 150 ? -13.713 -4.094 10.430 1.00 95.56 150 PHE A O 1
ATOM 1218 N N . VAL A 1 151 ? -11.703 -3.580 9.551 1.00 95.19 151 VAL A N 1
ATOM 1219 C CA . VAL A 1 151 ? -11.497 -2.354 10.339 1.00 95.19 151 VAL A CA 1
ATOM 1220 C C . VAL A 1 151 ? -12.638 -1.371 10.110 1.00 95.19 151 VAL A C 1
ATOM 1222 O O . VAL A 1 151 ? -13.250 -0.916 11.071 1.00 95.19 151 VAL A O 1
ATOM 1225 N N . ASN A 1 152 ? -12.986 -1.085 8.857 1.00 95.06 152 ASN A N 1
ATOM 1226 C CA . ASN A 1 152 ? -14.042 -0.130 8.528 1.00 95.06 152 ASN A CA 1
ATOM 1227 C C . ASN A 1 152 ? -15.411 -0.555 9.085 1.00 95.06 152 ASN A C 1
ATOM 1229 O O . ASN A 1 152 ? -16.136 0.267 9.647 1.00 95.06 152 ASN A O 1
ATOM 1233 N N . LYS A 1 153 ? -15.750 -1.850 8.993 1.00 94.44 153 LYS A N 1
ATOM 1234 C CA . LYS A 1 153 ? -16.965 -2.407 9.615 1.00 94.44 153 LYS A CA 1
ATOM 1235 C C . LYS A 1 153 ? -16.941 -2.236 11.135 1.00 94.44 153 LYS A C 1
ATOM 1237 O O . LYS A 1 153 ? -17.932 -1.809 11.717 1.00 94.44 153 LYS A O 1
ATOM 1242 N N . THR A 1 154 ? -15.803 -2.5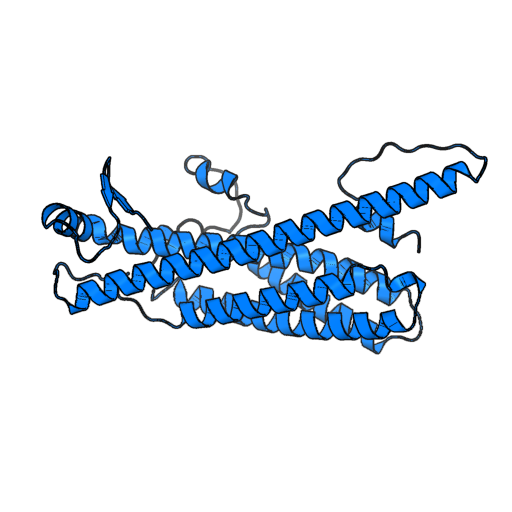23 11.763 1.00 92.81 154 THR A N 1
ATOM 1243 C CA . THR A 1 154 ? -15.622 -2.395 13.217 1.00 92.81 154 THR A CA 1
ATOM 1244 C C . THR A 1 154 ? -15.765 -0.943 13.666 1.00 92.81 154 THR A C 1
ATOM 1246 O O . THR A 1 154 ? -16.543 -0.658 14.572 1.00 92.81 154 THR A O 1
ATOM 1249 N N . LEU A 1 155 ? -15.089 -0.007 12.995 1.00 91.31 155 LEU A N 1
ATOM 1250 C CA . LEU A 1 155 ? -15.185 1.424 13.284 1.00 91.31 155 LEU A CA 1
ATOM 1251 C C . LEU A 1 155 ? -16.609 1.948 13.105 1.00 91.31 155 LEU A C 1
ATOM 1253 O O . LEU A 1 155 ? -17.052 2.769 13.901 1.00 91.31 155 LEU A O 1
ATOM 1257 N N . HIS A 1 156 ? -17.354 1.448 12.117 1.00 91.38 156 HIS A N 1
ATOM 1258 C CA . HIS A 1 156 ? -18.760 1.803 11.964 1.00 91.38 156 HIS A CA 1
ATOM 1259 C C . HIS A 1 156 ? -19.618 1.336 13.152 1.00 91.38 156 HIS A C 1
ATOM 1261 O O . HIS A 1 156 ? -20.438 2.108 13.646 1.00 91.38 156 HIS A O 1
ATOM 1267 N N . CYS A 1 157 ? -19.411 0.115 13.652 1.00 90.12 157 CYS A N 1
ATOM 1268 C CA . CYS A 1 157 ? -20.102 -0.369 14.850 1.00 90.12 157 CYS A CA 1
ATOM 1269 C C . CYS A 1 157 ? -19.752 0.472 16.089 1.00 90.12 157 CYS A C 1
ATOM 1271 O O . CYS A 1 157 ? -20.643 0.836 16.855 1.00 90.12 157 CYS A O 1
ATOM 1273 N N . ILE A 1 158 ? -18.472 0.822 16.260 1.00 87.69 158 ILE A N 1
ATOM 1274 C CA . ILE A 1 158 ? -18.003 1.681 17.359 1.00 87.69 158 ILE A CA 1
ATOM 1275 C C . ILE A 1 158 ? -18.622 3.080 17.257 1.00 87.69 158 ILE A C 1
ATOM 1277 O O . ILE A 1 158 ? -19.064 3.634 18.260 1.00 87.69 158 ILE A O 1
ATOM 1281 N N . GLU A 1 159 ? -18.696 3.644 16.052 1.00 87.44 159 GLU A N 1
ATOM 1282 C CA . GLU A 1 159 ? -19.331 4.938 15.800 1.00 87.44 159 GLU A CA 1
ATOM 1283 C C . GLU A 1 159 ? -20.802 4.921 16.227 1.00 87.44 159 GLU A C 1
ATOM 1285 O O . GLU A 1 159 ? -21.222 5.776 17.007 1.00 87.44 159 GLU A O 1
ATOM 1290 N N . VAL A 1 160 ? -21.570 3.925 15.766 1.00 87.44 160 VAL A N 1
ATOM 1291 C CA . VAL A 1 160 ? -22.984 3.754 16.135 1.00 87.44 160 VAL A CA 1
ATOM 1292 C C . VAL A 1 160 ? -23.125 3.604 17.647 1.00 87.44 160 VAL A C 1
ATOM 1294 O O . VAL A 1 160 ? -23.971 4.262 18.248 1.00 87.44 160 VAL A O 1
ATOM 1297 N N . PHE A 1 161 ? -22.260 2.819 18.283 1.00 85.31 161 PHE A N 1
ATOM 1298 C CA . PHE A 1 161 ? -22.238 2.667 19.733 1.00 85.31 161 PHE A CA 1
ATOM 1299 C C . PHE A 1 161 ? -22.001 4.000 20.461 1.00 85.31 161 PHE A C 1
ATOM 1301 O O . PHE A 1 161 ? -22.755 4.349 21.371 1.00 85.31 161 PHE A O 1
ATOM 1308 N N . PHE A 1 162 ? -21.028 4.804 20.022 1.00 82.62 162 PHE A N 1
ATOM 1309 C CA . PHE A 1 162 ? -20.741 6.114 20.614 1.00 82.62 162 PHE A CA 1
ATOM 1310 C C . PHE A 1 162 ? -21.834 7.157 20.383 1.00 82.62 162 PHE A C 1
ATOM 1312 O O . PHE A 1 162 ? -21.904 8.128 21.139 1.00 82.62 162 PHE A O 1
ATOM 1319 N N . THR A 1 163 ? -22.750 6.966 19.426 1.00 82.81 163 THR A N 1
ATOM 1320 C CA . THR A 1 163 ? -23.896 7.882 19.287 1.00 82.81 163 THR A CA 1
ATOM 1321 C C . THR A 1 163 ? -24.775 7.935 20.542 1.00 82.81 163 THR A C 1
ATOM 1323 O O . THR A 1 163 ? -25.348 8.993 20.833 1.00 82.81 163 THR A O 1
ATOM 1326 N N . SER A 1 164 ? -24.808 6.848 21.320 1.00 81.12 164 SER A N 1
ATOM 1327 C CA . SER A 1 164 ? -25.536 6.734 22.590 1.00 81.12 164 SER A CA 1
ATOM 1328 C C . SER A 1 164 ? -24.858 7.464 23.757 1.00 81.12 164 SER A C 1
ATOM 1330 O O . SER A 1 164 ? -25.501 7.714 24.773 1.00 81.12 164 SER A O 1
ATOM 1332 N N . PHE A 1 165 ? -23.586 7.856 23.619 1.00 76.75 165 PHE A N 1
ATOM 1333 C CA . PHE A 1 165 ? -22.798 8.485 24.681 1.00 76.75 165 PHE A CA 1
ATOM 1334 C C . PHE A 1 165 ? -22.366 9.890 24.256 1.00 76.75 165 PHE A C 1
ATOM 1336 O O . PHE A 1 165 ? -21.400 10.061 23.516 1.00 76.75 165 PHE A O 1
ATOM 1343 N N . SER A 1 166 ? -23.052 10.925 24.749 1.00 68.88 166 SER A N 1
ATOM 1344 C CA . SER A 1 166 ? -22.753 12.332 24.419 1.00 68.88 166 SER A CA 1
ATOM 1345 C C . SER A 1 166 ? -21.288 12.716 24.641 1.00 68.88 166 SER A C 1
ATOM 1347 O O . SER A 1 166 ? -20.739 13.490 23.862 1.00 68.88 166 SER A O 1
ATOM 1349 N N . ASN A 1 167 ? -20.655 12.132 25.661 1.00 69.62 167 ASN A N 1
ATOM 1350 C CA . ASN A 1 167 ? -19.279 12.433 26.057 1.00 69.62 167 ASN A CA 1
ATOM 1351 C C . ASN A 1 167 ? -18.240 11.777 25.130 1.00 69.62 167 ASN A C 1
ATOM 1353 O O . ASN A 1 167 ? -17.124 12.268 25.022 1.00 69.62 167 ASN A O 1
ATOM 1357 N N . LEU A 1 168 ? -18.616 10.709 24.415 1.00 67.00 168 LEU A N 1
ATOM 1358 C CA . LEU A 1 168 ? -17.732 9.966 23.506 1.00 67.00 168 LEU A CA 1
ATOM 1359 C C . LEU A 1 168 ? -17.877 10.414 22.040 1.00 67.00 168 LEU A C 1
ATOM 1361 O O . LEU A 1 168 ? -17.092 10.006 21.189 1.00 67.00 168 LEU A O 1
ATOM 1365 N N . LYS A 1 169 ? -18.832 11.304 21.729 1.00 63.16 169 LYS A N 1
ATOM 1366 C CA . LYS A 1 169 ? -19.035 11.853 20.372 1.00 63.16 169 LYS A CA 1
ATOM 1367 C C . LYS A 1 169 ? -17.870 12.706 19.866 1.00 63.16 169 LYS A C 1
ATOM 1369 O O . LYS A 1 169 ? -17.733 12.868 18.660 1.00 63.16 169 LYS A O 1
ATOM 1374 N N . LYS A 1 170 ? -17.047 13.249 20.770 1.00 66.00 170 LYS A N 1
ATOM 1375 C CA . LYS A 1 170 ? -15.842 14.028 20.434 1.00 66.00 170 LYS A CA 1
ATOM 1376 C C . LYS A 1 170 ? -14.631 13.152 20.073 1.00 66.00 170 LYS A C 1
ATOM 1378 O O . LYS A 1 170 ? -13.578 13.686 19.747 1.00 66.00 170 LYS A O 1
ATOM 1383 N N . LEU A 1 171 ? -14.749 11.824 20.164 1.00 67.25 171 LEU A N 1
ATOM 1384 C CA . LEU A 1 171 ? -13.648 10.915 19.860 1.00 67.25 171 LEU A CA 1
ATOM 1385 C C . LEU A 1 171 ? -13.335 10.870 18.362 1.00 67.25 171 LEU A C 1
ATOM 1387 O O . LEU A 1 171 ? -14.196 11.094 17.519 1.00 67.25 171 LEU A O 1
ATOM 1391 N N . LEU A 1 172 ? -12.106 10.464 18.044 1.00 73.50 172 LEU A N 1
ATOM 1392 C CA . LEU A 1 172 ? -11.553 10.354 16.688 1.00 73.50 172 LEU A CA 1
ATOM 1393 C C . LEU A 1 172 ? -12.290 9.378 15.746 1.00 73.50 172 LEU A C 1
ATOM 1395 O O . LEU A 1 172 ? -11.941 9.306 14.572 1.00 73.50 172 LEU A O 1
ATOM 1399 N N . VAL A 1 173 ? -13.300 8.629 16.206 1.00 74.81 173 VAL A N 1
ATOM 1400 C CA . VAL A 1 173 ? -13.932 7.537 15.437 1.00 74.81 173 VAL A CA 1
ATOM 1401 C C . VAL A 1 173 ? -14.578 7.988 14.120 1.00 74.81 173 VAL A C 1
ATOM 1403 O O . VAL A 1 173 ? -14.312 7.343 13.103 1.00 74.81 173 VAL A O 1
ATOM 1406 N N . PRO A 1 174 ? -15.389 9.066 14.063 1.00 71.06 174 PRO A N 1
ATOM 1407 C CA . PRO A 1 174 ? -16.002 9.493 12.803 1.00 71.06 174 PRO A CA 1
ATOM 1408 C C . PRO A 1 174 ? -14.950 9.918 11.771 1.00 71.06 174 PRO A C 1
ATOM 1410 O O . PRO A 1 174 ? -15.053 9.587 10.589 1.00 71.06 174 PRO A O 1
ATOM 1413 N N . TYR A 1 175 ? -13.894 10.591 12.238 1.00 78.44 175 TYR A N 1
ATOM 1414 C CA . TYR A 1 175 ? -12.764 10.987 11.405 1.00 78.44 175 TYR A CA 1
ATOM 1415 C C . TYR A 1 175 ? -11.974 9.769 10.906 1.00 78.44 175 TYR A C 1
ATOM 1417 O O . TYR A 1 175 ? -11.723 9.642 9.708 1.00 78.44 175 TYR A O 1
ATOM 1425 N N . LEU A 1 176 ? -11.669 8.824 11.800 1.00 82.88 176 LEU A N 1
ATOM 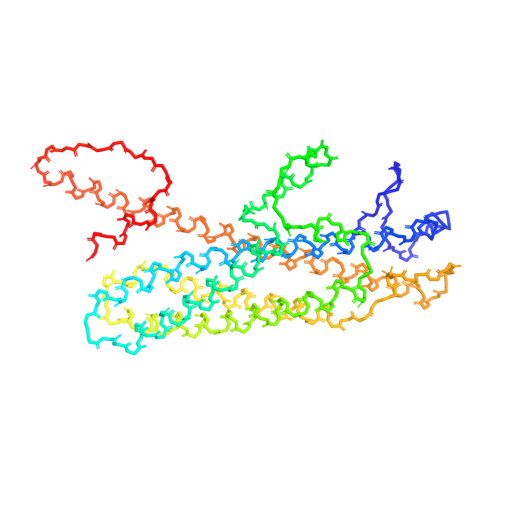1426 C CA . LEU A 1 176 ? -11.021 7.554 11.474 1.00 82.88 176 LEU A CA 1
ATOM 1427 C C . LEU A 1 176 ? -11.759 6.809 10.375 1.00 82.88 176 LEU A C 1
ATOM 1429 O O . LEU A 1 176 ? -11.149 6.449 9.378 1.00 82.88 176 LEU A O 1
ATOM 1433 N N . LYS A 1 177 ? -13.074 6.638 10.513 1.00 85.88 177 LYS A N 1
ATOM 1434 C CA . LYS A 1 177 ? -13.901 5.934 9.530 1.00 85.88 177 LYS A CA 1
ATOM 1435 C C . LYS A 1 177 ? -13.828 6.575 8.140 1.00 85.88 177 LYS A C 1
ATOM 1437 O O . LYS A 1 177 ? -13.713 5.869 7.131 1.00 85.88 177 LYS A O 1
ATOM 1442 N N . GLN A 1 178 ? -13.881 7.907 8.071 1.00 86.19 178 GLN A N 1
ATOM 1443 C CA . GLN A 1 178 ? -13.739 8.630 6.807 1.00 86.19 178 GLN A CA 1
ATOM 1444 C C . GLN A 1 178 ? -12.361 8.376 6.180 1.00 86.19 178 GLN A C 1
ATOM 1446 O O . GLN A 1 178 ? -12.274 8.086 4.984 1.00 86.19 178 GLN A O 1
ATOM 1451 N N . GLN A 1 179 ? -11.295 8.412 6.983 1.00 88.19 179 GLN A N 1
ATOM 1452 C CA . GLN A 1 179 ? -9.942 8.116 6.511 1.00 88.19 179 GLN A CA 1
ATOM 1453 C C . GLN A 1 179 ? -9.777 6.650 6.092 1.00 88.19 179 GLN A C 1
ATOM 1455 O O . GLN A 1 179 ? -9.198 6.379 5.041 1.00 88.19 179 GLN A O 1
ATOM 1460 N N . THR A 1 180 ? -10.353 5.698 6.831 1.00 92.31 180 THR A N 1
ATOM 1461 C CA . THR A 1 180 ? -10.329 4.267 6.488 1.00 92.31 180 THR A CA 1
ATOM 1462 C C . THR A 1 180 ? -10.967 4.017 5.124 1.00 92.31 180 THR A C 1
ATOM 1464 O O . THR A 1 180 ? -10.431 3.258 4.321 1.00 92.31 180 THR A O 1
ATOM 1467 N N . SER A 1 181 ? -12.073 4.698 4.814 1.00 91.81 181 SER A N 1
ATOM 1468 C CA . SER A 1 181 ? -12.729 4.590 3.504 1.00 91.81 181 SER A CA 1
ATOM 1469 C C . SER A 1 181 ? -11.835 5.098 2.363 1.00 91.81 181 SER A C 1
ATOM 1471 O O . SER A 1 181 ? -11.764 4.471 1.303 1.00 91.81 181 SER A O 1
ATOM 1473 N N . SER A 1 182 ? -11.110 6.199 2.584 1.00 91.19 182 SER A N 1
ATOM 1474 C CA . SER A 1 182 ? -10.125 6.720 1.626 1.00 91.19 182 SER A CA 1
ATOM 1475 C C . SER A 1 182 ? -8.948 5.762 1.428 1.00 91.19 182 SER A C 1
ATOM 1477 O O . SER A 1 182 ? -8.544 5.535 0.286 1.00 91.19 182 SER A O 1
ATOM 1479 N N . ILE A 1 183 ? -8.448 5.152 2.510 1.00 94.50 183 ILE A N 1
ATOM 1480 C CA . ILE A 1 183 ? -7.387 4.135 2.463 1.00 94.50 183 ILE A CA 1
ATOM 1481 C C . ILE A 1 183 ? -7.858 2.919 1.662 1.00 94.50 183 ILE A C 1
ATOM 1483 O O . ILE A 1 183 ? -7.184 2.540 0.712 1.00 94.50 183 ILE A O 1
ATOM 1487 N N . ILE A 1 184 ? -9.044 2.367 1.945 1.00 96.19 184 ILE A N 1
ATOM 1488 C CA . ILE A 1 184 ? -9.614 1.237 1.186 1.00 96.19 184 ILE A CA 1
ATOM 1489 C C . ILE A 1 184 ? -9.699 1.559 -0.308 1.00 96.19 184 ILE A C 1
ATOM 1491 O O . ILE A 1 184 ? -9.354 0.723 -1.141 1.00 96.19 184 ILE A O 1
ATOM 1495 N N . ARG A 1 185 ? -10.133 2.774 -0.670 1.00 95.12 185 ARG A N 1
ATOM 1496 C CA . ARG A 1 185 ? -10.184 3.193 -2.076 1.00 95.12 185 ARG A CA 1
ATOM 1497 C C . ARG A 1 185 ? -8.794 3.197 -2.719 1.00 95.12 185 ARG A C 1
ATOM 1499 O O . ARG A 1 185 ? -8.666 2.747 -3.852 1.00 95.12 185 ARG A O 1
ATOM 1506 N N . SER A 1 186 ? -7.775 3.677 -2.005 1.00 94.75 186 SER A N 1
ATOM 1507 C CA . SER A 1 186 ? -6.386 3.656 -2.481 1.00 94.75 186 SER A CA 1
ATOM 1508 C C . SER A 1 186 ? -5.842 2.227 -2.608 1.00 94.75 186 SER A C 1
ATOM 1510 O O . SER A 1 186 ? -5.218 1.905 -3.614 1.00 94.75 186 SER A O 1
ATOM 1512 N N . LEU A 1 187 ? -6.155 1.330 -1.664 1.00 96.25 187 LEU A N 1
ATOM 1513 C CA . LEU A 1 187 ? -5.785 -0.090 -1.744 1.00 96.25 187 LEU A CA 1
ATOM 1514 C C . LEU A 1 187 ? -6.411 -0.781 -2.962 1.00 96.25 187 LEU A C 1
ATOM 1516 O O . LEU A 1 187 ? -5.727 -1.523 -3.656 1.00 96.25 187 LEU A O 1
ATOM 1520 N N . ARG A 1 188 ? -7.688 -0.507 -3.262 1.00 96.94 188 ARG A N 1
ATOM 1521 C CA . ARG A 1 188 ? -8.359 -1.041 -4.462 1.00 96.94 188 ARG A CA 1
ATOM 1522 C C . ARG A 1 188 ? -7.761 -0.490 -5.757 1.00 96.94 188 ARG A C 1
ATOM 1524 O O . ARG A 1 188 ? -7.536 -1.251 -6.686 1.00 96.94 188 ARG A O 1
ATOM 1531 N N . SER A 1 189 ? -7.463 0.811 -5.794 1.00 96.19 189 SER A N 1
ATOM 1532 C CA . SER A 1 189 ? -6.757 1.446 -6.919 1.00 96.19 189 SER A CA 1
ATOM 1533 C C . SER A 1 189 ? -5.395 0.784 -7.154 1.00 96.19 189 SER A C 1
ATOM 1535 O O . SER A 1 189 ? -5.050 0.441 -8.281 1.00 96.19 189 SER A O 1
ATOM 1537 N N . ALA A 1 190 ? -4.635 0.539 -6.083 1.00 95.12 190 ALA A N 1
ATOM 1538 C CA . ALA A 1 190 ? -3.363 -0.164 -6.165 1.00 95.12 190 ALA A CA 1
ATOM 1539 C C . ALA A 1 190 ? -3.524 -1.613 -6.650 1.00 95.12 190 ALA A C 1
ATOM 1541 O O . ALA A 1 190 ? -2.722 -2.054 -7.465 1.00 95.12 190 ALA A O 1
ATOM 1542 N N . ASP A 1 191 ? -4.564 -2.329 -6.213 1.00 95.44 191 ASP A N 1
ATOM 1543 C CA . ASP A 1 191 ? -4.818 -3.714 -6.631 1.00 95.44 191 ASP A CA 1
ATOM 1544 C C . ASP A 1 191 ? -5.010 -3.781 -8.143 1.00 95.44 191 ASP A C 1
ATOM 1546 O O . ASP A 1 191 ? -4.294 -4.507 -8.826 1.00 95.44 191 ASP A O 1
ATOM 1550 N N . GLU A 1 192 ? -5.853 -2.907 -8.694 1.00 95.69 192 GLU A N 1
ATOM 1551 C CA . GLU A 1 192 ? -6.042 -2.781 -10.142 1.00 95.69 192 GLU A CA 1
ATOM 1552 C C . GLU A 1 192 ? -4.726 -2.498 -10.892 1.00 95.69 192 GLU A C 1
ATOM 1554 O O . GLU A 1 192 ? -4.497 -3.064 -11.962 1.00 95.69 192 GLU A O 1
ATOM 1559 N N . LEU A 1 193 ? -3.839 -1.666 -10.331 1.00 94.94 193 LEU A N 1
ATOM 1560 C CA . LEU A 1 193 ? -2.529 -1.369 -10.924 1.00 94.94 193 LEU A CA 1
ATOM 1561 C C . LEU A 1 193 ? -1.599 -2.590 -10.928 1.00 94.94 193 LEU A C 1
ATOM 1563 O O . LEU A 1 193 ? -0.912 -2.819 -11.922 1.00 94.94 193 LEU A O 1
ATOM 1567 N N . PHE A 1 194 ? -1.582 -3.384 -9.855 1.00 94.56 194 PHE A N 1
ATOM 1568 C CA . PHE A 1 194 ? -0.722 -4.567 -9.742 1.00 94.56 194 PHE A CA 1
ATOM 1569 C C . PHE A 1 194 ? -1.249 -5.799 -10.496 1.00 94.56 194 PHE A C 1
ATOM 1571 O O . PHE A 1 194 ? -0.501 -6.756 -10.711 1.00 94.56 194 PHE A O 1
ATOM 1578 N N . GLN A 1 195 ? -2.499 -5.784 -10.967 1.00 94.12 195 GLN A N 1
ATOM 1579 C CA . GLN A 1 195 ? -2.998 -6.804 -11.897 1.00 94.12 195 GLN A CA 1
ATOM 1580 C C . GLN A 1 195 ? -2.475 -6.612 -13.333 1.00 94.12 195 GLN A C 1
ATOM 1582 O O . GLN A 1 195 ? -2.479 -7.564 -14.121 1.00 94.12 195 GLN A O 1
ATOM 1587 N N . VAL A 1 196 ? -1.989 -5.417 -13.691 1.00 93.69 196 VAL A N 1
ATOM 1588 C CA . VAL A 1 196 ? -1.435 -5.137 -15.026 1.00 93.69 196 VAL A CA 1
ATOM 1589 C C . VAL A 1 196 ? -0.126 -5.909 -15.220 1.00 93.69 196 VAL A C 1
ATOM 1591 O O . VAL A 1 196 ? 0.785 -5.819 -14.402 1.00 93.69 196 VAL A O 1
ATOM 1594 N N . SER A 1 197 ? -0.023 -6.678 -16.308 1.00 93.44 197 SER A N 1
ATOM 1595 C CA . SER A 1 197 ? 1.219 -7.368 -16.680 1.00 93.44 197 SER A CA 1
ATOM 1596 C C . SER A 1 197 ? 2.082 -6.475 -17.569 1.00 93.44 197 SER A C 1
ATOM 1598 O O . SER A 1 197 ? 1.582 -5.864 -18.517 1.00 93.44 197 SER A O 1
ATOM 1600 N N . LEU A 1 198 ? 3.375 -6.402 -17.260 1.00 93.31 198 LEU A N 1
ATOM 1601 C CA . LEU A 1 198 ? 4.347 -5.511 -17.883 1.00 93.31 198 LEU A CA 1
ATOM 1602 C C . LEU A 1 198 ? 5.553 -6.297 -18.418 1.00 93.31 198 LEU A C 1
ATOM 1604 O O . LEU A 1 198 ? 6.000 -7.277 -17.832 1.00 93.31 198 LEU A O 1
ATOM 1608 N N . ILE A 1 199 ? 6.165 -5.813 -19.502 1.00 91.69 199 ILE A N 1
ATOM 1609 C CA . ILE A 1 199 ? 7.401 -6.395 -20.071 1.00 91.69 199 ILE A CA 1
ATOM 1610 C C . ILE A 1 199 ? 8.685 -5.907 -19.388 1.00 91.69 199 ILE A C 1
ATOM 1612 O O . ILE A 1 199 ? 9.773 -6.009 -19.948 1.00 91.69 199 ILE A O 1
ATOM 1616 N N . VAL A 1 200 ? 8.569 -5.339 -18.190 1.00 90.81 200 VAL A N 1
ATOM 1617 C CA . VAL A 1 200 ? 9.647 -4.600 -17.518 1.00 90.81 200 VAL A CA 1
ATOM 1618 C C . VAL A 1 200 ? 10.888 -5.458 -17.226 1.00 90.81 200 VAL A C 1
ATOM 1620 O O . VAL A 1 200 ? 11.999 -4.939 -17.152 1.00 90.81 200 VAL A O 1
ATOM 1623 N N . ASP A 1 201 ? 10.717 -6.777 -17.115 1.00 90.12 201 ASP A N 1
ATOM 1624 C CA . ASP A 1 201 ? 11.821 -7.715 -16.900 1.00 90.12 201 ASP A CA 1
ATOM 1625 C C . ASP A 1 201 ? 12.617 -8.020 -18.178 1.00 90.12 201 ASP A C 1
ATOM 1627 O O . ASP A 1 201 ? 13.812 -8.295 -18.094 1.00 90.12 201 ASP A O 1
ATOM 1631 N N . ASN A 1 202 ? 11.978 -7.952 -19.352 1.00 89.50 202 ASN A N 1
ATOM 1632 C CA . ASN A 1 202 ? 12.544 -8.355 -20.643 1.00 89.50 202 ASN A CA 1
ATOM 1633 C C . ASN A 1 202 ? 12.140 -7.364 -21.746 1.00 89.50 202 ASN A C 1
ATOM 1635 O O . ASN A 1 202 ? 11.391 -7.707 -22.663 1.00 89.50 202 ASN A O 1
ATOM 1639 N N . ILE A 1 203 ? 12.626 -6.125 -21.654 1.00 88.81 203 ILE A N 1
ATOM 1640 C CA . ILE A 1 203 ? 12.353 -5.090 -22.657 1.00 88.81 203 ILE A CA 1
ATOM 1641 C C . ILE A 1 203 ? 13.139 -5.414 -23.943 1.00 88.81 203 ILE A C 1
ATOM 1643 O O . ILE A 1 203 ? 14.370 -5.500 -23.888 1.00 88.81 203 ILE A O 1
ATOM 1647 N N . PRO A 1 204 ? 12.475 -5.591 -25.103 1.00 88.69 204 PRO A N 1
ATOM 1648 C CA . PRO A 1 204 ? 13.161 -5.829 -26.368 1.00 88.69 204 PRO A CA 1
ATOM 1649 C C . PRO A 1 204 ? 14.055 -4.648 -26.756 1.00 88.69 204 PRO A C 1
ATOM 1651 O O . PRO A 1 204 ? 13.673 -3.490 -26.588 1.00 88.69 204 PRO A O 1
ATOM 1654 N N . TYR A 1 205 ? 15.218 -4.932 -27.344 1.00 84.50 205 TYR A N 1
ATOM 1655 C CA . TYR A 1 205 ? 16.131 -3.910 -27.865 1.00 84.50 205 TYR A CA 1
ATOM 1656 C C . TYR A 1 205 ? 15.641 -3.379 -29.228 1.00 84.50 205 TYR A C 1
ATOM 1658 O O . TYR A 1 205 ? 16.282 -3.571 -30.259 1.00 84.50 205 TYR A O 1
ATOM 1666 N N . SER A 1 206 ? 14.441 -2.793 -29.258 1.00 85.31 206 SER A N 1
ATOM 1667 C CA . SER A 1 206 ? 13.804 -2.276 -30.477 1.00 85.31 206 SER A CA 1
ATOM 1668 C C . SER A 1 206 ? 12.753 -1.205 -30.169 1.00 85.31 206 SER A C 1
ATOM 1670 O O . SER A 1 206 ? 11.878 -1.435 -29.335 1.00 85.31 206 SER A O 1
ATOM 1672 N N . PHE A 1 207 ? 12.757 -0.094 -30.913 1.00 79.06 207 PHE A N 1
ATOM 1673 C CA . PHE A 1 207 ? 11.736 0.969 -30.851 1.00 79.06 207 PHE A CA 1
ATOM 1674 C C . PHE A 1 207 ? 10.516 0.700 -31.737 1.00 79.06 207 PHE A C 1
ATOM 1676 O O . PHE A 1 207 ? 9.997 1.581 -32.422 1.00 79.06 207 PHE A O 1
ATOM 1683 N N . GLU A 1 208 ? 10.014 -0.532 -31.737 1.00 87.38 208 GLU A N 1
ATOM 1684 C CA . GLU A 1 208 ? 8.734 -0.768 -32.393 1.00 87.38 208 GLU A CA 1
ATOM 1685 C C . GLU A 1 208 ? 7.616 0.018 -31.677 1.00 87.38 208 GLU A C 1
ATOM 1687 O O . GLU A 1 208 ? 7.616 0.116 -30.443 1.00 87.38 208 GLU A O 1
ATOM 1692 N N . PRO A 1 209 ? 6.601 0.530 -32.400 1.00 85.69 209 PRO A N 1
ATOM 1693 C CA . PRO A 1 209 ? 5.479 1.254 -31.790 1.00 85.69 209 PRO A CA 1
ATOM 1694 C C . PRO A 1 209 ? 4.717 0.456 -30.717 1.00 85.69 209 PRO A C 1
ATOM 1696 O O . PRO A 1 209 ? 3.964 1.027 -29.926 1.00 85.69 209 PRO A O 1
ATOM 1699 N N . SER A 1 210 ? 4.849 -0.872 -30.729 1.00 88.12 210 SER A N 1
ATOM 1700 C CA . SER A 1 210 ? 4.346 -1.804 -29.716 1.00 88.12 210 SER A CA 1
ATOM 1701 C C . SER A 1 210 ? 5.140 -1.698 -28.409 1.00 88.12 210 SER A C 1
ATOM 1703 O O . SER A 1 210 ? 4.538 -1.488 -27.358 1.00 88.12 210 SER A O 1
ATOM 1705 N N . VAL A 1 211 ? 6.473 -1.778 -28.479 1.00 87.00 211 VAL A N 1
ATOM 1706 C CA . VAL A 1 211 ? 7.391 -1.640 -27.337 1.00 87.00 211 VAL A CA 1
ATOM 1707 C C . VAL A 1 211 ? 7.267 -0.247 -26.736 1.00 87.00 211 VAL A C 1
ATOM 1709 O O . VAL A 1 211 ? 7.126 -0.112 -25.526 1.00 87.00 211 VAL A O 1
ATOM 1712 N N . TRP A 1 212 ? 7.194 0.787 -27.576 1.00 86.44 212 TRP A N 1
ATOM 1713 C CA . TRP A 1 212 ? 7.014 2.162 -27.115 1.00 86.44 212 TRP A CA 1
ATOM 1714 C C . TRP A 1 212 ? 5.737 2.356 -26.286 1.00 86.44 212 TRP A C 1
ATOM 1716 O O . TRP A 1 212 ? 5.767 2.943 -25.205 1.00 86.44 212 TRP A O 1
ATOM 1726 N N . ARG A 1 213 ? 4.609 1.800 -26.749 1.00 89.12 213 ARG A N 1
ATOM 1727 C CA . ARG A 1 213 ? 3.351 1.812 -25.986 1.00 89.12 213 ARG A CA 1
ATOM 1728 C C . ARG A 1 213 ? 3.481 1.103 -24.641 1.00 89.12 213 ARG A C 1
ATOM 1730 O O . ARG A 1 213 ? 2.893 1.556 -23.667 1.00 89.12 213 ARG A O 1
ATOM 1737 N N . GLN A 1 214 ? 4.253 0.023 -24.579 1.00 90.12 214 GLN A N 1
ATOM 1738 C CA . GLN A 1 214 ? 4.485 -0.704 -23.334 1.00 90.12 214 GLN A CA 1
ATOM 1739 C C . GLN A 1 214 ? 5.416 0.056 -22.378 1.00 90.12 214 GLN A C 1
ATOM 1741 O O . GLN A 1 214 ? 5.185 0.027 -21.175 1.00 90.12 214 GLN A O 1
ATOM 1746 N N . LEU A 1 215 ? 6.409 0.798 -22.879 1.00 89.75 215 LEU A N 1
ATOM 1747 C CA . LEU A 1 215 ? 7.238 1.685 -22.049 1.00 89.75 215 LEU A CA 1
ATOM 1748 C C . LEU A 1 215 ? 6.413 2.826 -21.436 1.00 89.75 215 LEU A C 1
ATOM 1750 O O . LEU A 1 215 ? 6.538 3.099 -20.242 1.00 89.75 215 LEU A O 1
ATOM 1754 N N . LEU A 1 216 ? 5.523 3.439 -22.224 1.00 90.50 216 LEU A N 1
ATOM 1755 C CA . LEU A 1 216 ? 4.568 4.434 -21.721 1.00 90.50 216 LEU A CA 1
ATOM 1756 C C . LEU A 1 216 ? 3.632 3.841 -20.661 1.00 90.50 216 LEU A C 1
ATOM 1758 O O . LEU A 1 216 ? 3.314 4.500 -19.673 1.00 90.50 216 LEU A O 1
ATOM 1762 N N . GLU A 1 217 ? 3.210 2.591 -20.844 1.00 92.81 217 GLU A N 1
ATOM 1763 C CA . GLU A 1 217 ? 2.382 1.884 -19.871 1.00 92.81 217 GLU A CA 1
ATOM 1764 C C . GLU A 1 217 ? 3.136 1.622 -18.559 1.00 92.81 217 GLU A C 1
ATOM 1766 O O . GLU A 1 217 ? 2.591 1.870 -17.483 1.00 92.81 217 GLU A O 1
ATOM 1771 N N . ILE A 1 218 ? 4.410 1.215 -18.626 1.00 93.38 218 ILE A N 1
ATOM 1772 C CA . ILE A 1 218 ? 5.270 1.069 -17.442 1.00 93.38 218 ILE A CA 1
ATOM 1773 C C . ILE A 1 218 ? 5.390 2.405 -16.702 1.00 93.38 218 ILE A C 1
ATOM 1775 O O . ILE A 1 218 ? 5.241 2.441 -15.479 1.00 93.38 218 ILE A O 1
ATOM 1779 N N . GLU A 1 219 ? 5.616 3.516 -17.409 1.00 91.69 219 GLU A N 1
ATOM 1780 C CA . GLU A 1 219 ? 5.688 4.840 -16.779 1.00 91.69 219 GLU A CA 1
ATOM 1781 C C . GLU A 1 219 ? 4.350 5.243 -16.140 1.00 91.69 219 GLU A C 1
ATOM 1783 O O . GLU A 1 219 ? 4.331 5.769 -15.020 1.00 91.69 219 GLU A O 1
ATOM 1788 N N . ARG A 1 220 ? 3.227 4.974 -16.818 1.00 94.19 220 ARG A N 1
ATOM 1789 C CA . ARG A 1 220 ? 1.873 5.241 -16.314 1.00 94.19 220 ARG A CA 1
ATOM 1790 C C . ARG A 1 220 ? 1.601 4.475 -15.024 1.00 94.19 220 ARG A C 1
ATOM 1792 O O . ARG A 1 220 ? 1.133 5.079 -14.056 1.00 94.19 220 ARG A O 1
ATOM 1799 N N . VAL A 1 221 ? 1.903 3.177 -15.000 1.00 95.12 221 VAL A N 1
ATOM 1800 C CA . VAL A 1 221 ? 1.729 2.319 -13.820 1.00 95.12 221 VAL A CA 1
ATOM 1801 C C . VAL A 1 221 ? 2.651 2.777 -12.693 1.00 95.12 221 VAL A C 1
ATOM 1803 O O . VAL A 1 221 ? 2.167 3.031 -11.593 1.00 95.12 221 VAL A O 1
ATOM 1806 N N . THR A 1 222 ? 3.938 2.999 -12.975 1.00 94.88 222 THR A N 1
ATOM 1807 C CA . THR A 1 222 ? 4.920 3.484 -11.986 1.00 94.88 222 THR A CA 1
ATOM 1808 C C . THR A 1 222 ? 4.457 4.791 -11.339 1.00 94.88 222 THR A C 1
ATOM 1810 O O . THR A 1 222 ? 4.352 4.880 -10.118 1.00 94.88 222 THR A O 1
ATOM 1813 N N . SER A 1 223 ? 4.087 5.786 -12.151 1.00 93.62 223 SER A N 1
ATOM 1814 C CA . SER A 1 223 ? 3.622 7.092 -11.659 1.00 93.62 223 SER A CA 1
ATOM 1815 C C . SER A 1 223 ? 2.315 6.979 -10.863 1.00 93.62 223 SER A C 1
ATOM 1817 O O . SER A 1 223 ? 2.086 7.733 -9.917 1.00 93.62 223 SER A O 1
ATOM 1819 N N . SER A 1 224 ? 1.440 6.041 -11.236 1.00 94.81 224 SER A N 1
ATOM 1820 C CA . SER A 1 224 ? 0.186 5.800 -10.514 1.00 94.81 224 SER A CA 1
ATOM 1821 C C . SER A 1 224 ? 0.442 5.157 -9.150 1.00 94.81 224 SER A C 1
ATOM 1823 O O . SER A 1 224 ? -0.147 5.599 -8.168 1.00 94.81 224 SER A O 1
ATOM 1825 N N . ILE A 1 225 ? 1.369 4.197 -9.059 1.00 95.88 225 ILE A N 1
ATOM 1826 C CA . ILE A 1 225 ? 1.800 3.593 -7.788 1.00 95.88 225 ILE A CA 1
ATOM 1827 C C . ILE A 1 225 ? 2.417 4.656 -6.870 1.00 95.88 225 ILE A C 1
ATOM 1829 O O . ILE A 1 225 ? 2.067 4.729 -5.693 1.00 95.88 225 ILE A O 1
ATOM 1833 N N . GLU A 1 226 ? 3.280 5.530 -7.398 1.00 94.00 226 GLU A N 1
ATOM 1834 C CA . GLU A 1 226 ? 3.839 6.651 -6.627 1.00 94.00 226 GLU A CA 1
ATOM 1835 C C . GLU A 1 226 ? 2.739 7.574 -6.088 1.00 94.00 226 GLU A C 1
ATOM 1837 O O . GLU A 1 226 ? 2.774 7.976 -4.925 1.00 94.00 226 GLU A O 1
ATOM 1842 N N . ARG A 1 227 ? 1.719 7.877 -6.898 1.00 94.44 227 ARG A N 1
ATOM 1843 C CA . ARG A 1 227 ? 0.583 8.700 -6.468 1.00 94.44 227 ARG A CA 1
ATOM 1844 C C . ARG A 1 227 ? -0.222 8.040 -5.345 1.00 94.44 227 ARG A C 1
ATOM 1846 O O . ARG A 1 227 ? -0.600 8.722 -4.391 1.00 94.44 227 ARG A O 1
ATOM 1853 N N . GLU A 1 228 ? -0.492 6.739 -5.435 1.00 94.81 228 GLU A N 1
ATOM 1854 C CA . GLU A 1 228 ? -1.168 6.008 -4.353 1.00 94.81 228 GLU A CA 1
ATOM 1855 C C . GLU A 1 228 ? -0.295 5.969 -3.087 1.00 94.81 228 GLU A C 1
ATOM 1857 O O . GLU A 1 228 ? -0.790 6.187 -1.984 1.00 94.81 228 GLU A O 1
ATOM 1862 N N . SER A 1 229 ? 1.022 5.819 -3.238 1.00 93.94 229 SER A N 1
ATOM 1863 C CA . SER A 1 229 ? 1.983 5.883 -2.130 1.00 93.94 229 SER A CA 1
ATOM 1864 C C . SER A 1 229 ? 1.944 7.236 -1.405 1.00 93.94 229 SER A C 1
ATOM 1866 O O . SER A 1 229 ? 1.836 7.287 -0.178 1.00 93.94 229 SER A O 1
ATOM 1868 N N . VAL A 1 230 ? 1.932 8.344 -2.155 1.00 92.19 230 VAL A N 1
ATOM 1869 C CA . VAL A 1 230 ? 1.765 9.701 -1.602 1.00 92.19 230 VAL A CA 1
ATOM 1870 C C . VAL A 1 230 ? 0.405 9.860 -0.924 1.00 92.19 230 VAL A C 1
ATOM 1872 O O . VAL A 1 230 ? 0.312 10.512 0.115 1.00 92.19 230 VAL A O 1
ATOM 1875 N N . THR A 1 231 ? -0.648 9.249 -1.469 1.00 92.19 231 THR A N 1
ATOM 1876 C CA . THR A 1 231 ? -1.990 9.281 -0.870 1.00 92.19 231 THR A CA 1
ATOM 1877 C C . THR A 1 231 ? -1.995 8.597 0.498 1.00 92.19 231 THR A C 1
ATOM 1879 O O . THR A 1 231 ? -2.493 9.182 1.460 1.00 92.19 231 THR A O 1
ATOM 1882 N N . LEU A 1 232 ? -1.375 7.416 0.619 1.00 92.38 232 LEU A N 1
ATOM 1883 C CA . LEU A 1 232 ? -1.207 6.721 1.901 1.00 92.38 232 LEU A CA 1
ATOM 1884 C C . LEU A 1 232 ? -0.389 7.553 2.895 1.00 92.38 232 LEU A C 1
ATOM 1886 O O . LEU A 1 232 ? -0.806 7.724 4.039 1.00 92.38 232 LEU A O 1
ATOM 1890 N N . ARG A 1 233 ? 0.734 8.136 2.456 1.00 89.94 233 ARG A N 1
ATOM 1891 C CA . ARG A 1 233 ? 1.551 9.007 3.314 1.00 89.94 233 ARG A CA 1
ATOM 1892 C C . ARG A 1 233 ? 0.780 10.239 3.784 1.00 89.94 233 ARG A C 1
ATOM 1894 O O . ARG A 1 233 ? 0.865 10.608 4.949 1.00 89.94 233 ARG A O 1
ATOM 1901 N N . THR A 1 234 ? 0.005 10.857 2.899 1.00 89.44 234 THR A N 1
ATOM 1902 C CA . THR A 1 234 ? -0.822 12.021 3.240 1.00 89.44 234 THR A CA 1
ATOM 1903 C C . THR A 1 234 ? -1.895 11.643 4.255 1.00 89.44 234 THR A C 1
ATOM 1905 O O . THR A 1 234 ? -2.096 12.372 5.224 1.00 89.44 234 THR A O 1
ATOM 1908 N N . ALA A 1 235 ? -2.549 10.490 4.079 1.00 87.19 235 ALA A N 1
ATOM 1909 C CA . ALA A 1 235 ? -3.519 9.978 5.041 1.00 87.19 235 ALA A CA 1
ATOM 1910 C C . ALA A 1 235 ? -2.881 9.751 6.422 1.00 87.19 235 ALA A C 1
ATOM 1912 O O . ALA A 1 235 ? -3.464 10.156 7.425 1.00 87.19 235 ALA A O 1
ATOM 1913 N N . PHE A 1 236 ? -1.666 9.190 6.467 1.00 87.38 236 PHE A N 1
ATOM 1914 C CA . PHE A 1 236 ? -0.895 9.038 7.702 1.00 87.38 236 PHE A CA 1
ATOM 1915 C C . PHE A 1 236 ? -0.621 10.391 8.372 1.00 87.38 236 PHE A C 1
ATOM 1917 O O . PHE A 1 236 ? -1.041 10.592 9.505 1.00 87.38 236 PHE A O 1
ATOM 1924 N N . CYS A 1 237 ? -0.001 11.344 7.667 1.00 85.38 237 CYS A N 1
ATOM 1925 C CA . CYS A 1 237 ? 0.354 12.645 8.244 1.00 85.38 237 CYS A CA 1
ATOM 1926 C C . CYS A 1 237 ? -0.876 13.444 8.700 1.00 85.38 237 CYS A C 1
ATOM 1928 O O . CYS A 1 237 ? -0.838 14.114 9.727 1.00 85.38 237 CYS A O 1
ATOM 1930 N N . THR A 1 238 ? -1.986 13.363 7.960 1.00 84.50 238 THR A N 1
ATOM 1931 C CA . THR A 1 238 ? -3.237 14.028 8.365 1.00 84.50 238 THR A CA 1
ATOM 1932 C C . THR A 1 238 ? -3.805 13.382 9.629 1.00 84.50 238 THR A C 1
ATOM 1934 O O . THR A 1 238 ? -4.399 14.062 10.460 1.00 84.50 238 THR A O 1
ATOM 1937 N N . PHE A 1 239 ? -3.637 12.069 9.794 1.00 80.75 239 PHE A N 1
ATOM 1938 C CA . PHE A 1 239 ? -4.082 11.371 10.991 1.00 80.75 239 PHE A CA 1
ATOM 1939 C C . PHE A 1 239 ? -3.197 11.656 12.207 1.00 80.75 239 PHE A C 1
ATOM 1941 O O . PHE A 1 239 ? -3.715 11.941 13.283 1.00 80.75 239 PHE A O 1
ATOM 1948 N N . GLU A 1 240 ? -1.880 11.621 12.024 1.00 77.94 240 GLU A N 1
ATOM 1949 C CA . GLU A 1 240 ? -0.882 11.965 13.038 1.00 77.94 240 GLU A CA 1
ATOM 1950 C C . GLU A 1 240 ? -1.114 13.382 13.583 1.00 77.94 240 GLU A C 1
ATOM 1952 O O . GLU A 1 240 ? -1.259 13.558 14.790 1.00 77.94 240 GLU A O 1
ATOM 1957 N N . ALA A 1 241 ? -1.307 14.367 12.700 1.00 78.25 241 ALA A N 1
ATOM 1958 C CA . ALA A 1 241 ? -1.644 15.732 13.103 1.00 78.25 241 ALA A CA 1
ATOM 1959 C C . ALA A 1 241 ? -2.958 15.805 13.908 1.00 78.25 241 ALA A C 1
ATOM 1961 O O . ALA A 1 241 ? -3.037 16.505 14.914 1.00 78.25 241 ALA A O 1
ATOM 1962 N N . SER A 1 242 ? -3.992 15.047 13.517 1.00 72.94 242 SER A N 1
ATOM 1963 C CA . SER A 1 242 ? -5.253 14.996 14.273 1.00 72.94 242 SER A CA 1
ATOM 1964 C C . SER A 1 242 ? -5.101 14.341 15.651 1.00 72.94 242 SER A C 1
ATOM 1966 O O . SER A 1 242 ? -5.781 14.745 16.595 1.00 72.94 242 SER A O 1
ATOM 1968 N N . LEU A 1 243 ? -4.227 13.339 15.794 1.00 69.50 243 LEU A N 1
ATOM 1969 C CA . LEU A 1 243 ? -3.902 12.752 17.096 1.00 69.50 243 LEU A CA 1
ATOM 1970 C C . LEU A 1 243 ? -3.206 13.770 18.003 1.00 69.50 243 LEU A C 1
ATOM 1972 O O . LEU A 1 243 ? -3.556 13.871 19.180 1.00 69.50 243 LEU A O 1
ATOM 1976 N N . GLU A 1 244 ? -2.257 14.535 17.460 1.00 69.44 244 GLU A N 1
ATOM 1977 C CA . GLU A 1 244 ? -1.569 15.598 18.193 1.00 69.44 244 GLU A CA 1
ATOM 1978 C C . GLU A 1 244 ? -2.549 16.675 18.662 1.00 69.44 244 GLU A C 1
ATOM 1980 O O . GLU A 1 244 ? -2.566 16.994 19.851 1.00 69.44 244 GLU A O 1
ATOM 1985 N N . GLU A 1 245 ? -3.423 17.172 17.783 1.00 64.50 245 GLU A N 1
ATOM 1986 C CA . GLU A 1 245 ? -4.433 18.183 18.123 1.00 64.50 245 GLU A CA 1
ATOM 1987 C C . GLU A 1 245 ? -5.384 17.710 19.224 1.00 64.50 245 GLU A C 1
ATOM 1989 O O . GLU A 1 245 ? -5.589 18.418 20.213 1.00 64.50 245 GLU A O 1
ATOM 1994 N N . VAL A 1 246 ? -5.928 16.492 19.103 1.00 60.69 246 VAL A N 1
ATOM 1995 C CA . VAL A 1 246 ? -6.804 15.919 20.135 1.00 60.69 246 VAL A CA 1
ATOM 1996 C C . VAL A 1 246 ? -6.045 15.761 21.447 1.00 60.69 246 VAL A C 1
ATOM 1998 O O . VAL A 1 246 ? -6.603 16.050 22.506 1.00 60.69 246 VAL A O 1
ATOM 2001 N N . SER A 1 247 ? -4.767 15.376 21.391 1.00 60.03 247 SER A N 1
ATOM 2002 C CA . SER A 1 247 ? -3.956 15.241 22.596 1.00 60.03 247 SER A CA 1
ATOM 2003 C C . SER A 1 247 ? -3.698 16.572 23.306 1.00 60.03 247 SER A C 1
ATOM 2005 O O . SER A 1 247 ? -3.774 16.657 24.534 1.00 60.03 247 SER A O 1
ATOM 2007 N N . LEU A 1 248 ? -3.474 17.630 22.531 1.00 57.31 248 LEU A N 1
ATOM 2008 C CA . LEU A 1 248 ? -3.219 18.975 23.029 1.00 57.31 248 LEU A CA 1
ATOM 2009 C C . LEU A 1 248 ? -4.494 19.601 23.608 1.00 57.31 248 LEU A C 1
ATOM 2011 O O . LEU A 1 248 ? -4.447 20.237 24.660 1.00 57.31 248 LEU A O 1
ATOM 2015 N N . GLN A 1 249 ? -5.641 19.358 22.967 1.00 58.50 249 GLN A N 1
ATOM 2016 C CA . GLN A 1 249 ? -6.953 19.803 23.431 1.00 58.50 249 GLN A CA 1
ATOM 2017 C C . GLN A 1 249 ? -7.306 19.181 24.790 1.00 58.50 249 GLN A C 1
ATOM 2019 O O . GLN A 1 249 ? -7.692 19.903 25.708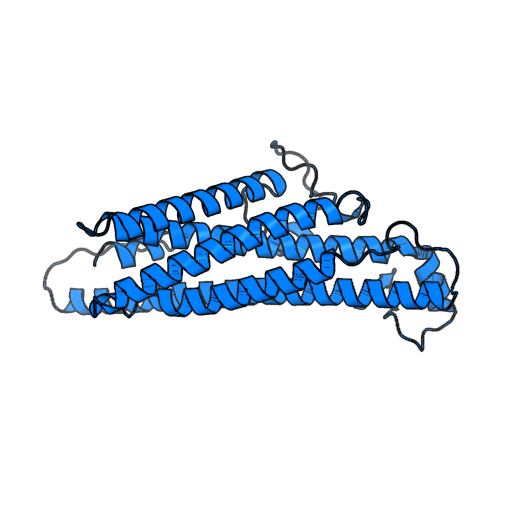 1.00 58.50 249 GLN A O 1
ATOM 2024 N N . GLY A 1 250 ? -7.125 17.865 24.960 1.00 58.34 250 GLY A N 1
ATOM 2025 C CA . GLY A 1 250 ? -7.384 17.227 26.255 1.00 58.34 250 GLY A CA 1
ATOM 2026 C C . GLY A 1 250 ? -6.368 17.614 27.329 1.00 58.34 250 GLY A C 1
ATOM 2027 O O . GLY A 1 250 ? -6.743 17.765 28.487 1.00 58.34 250 GLY A O 1
ATOM 2028 N N . ALA A 1 251 ? -5.103 17.862 26.971 1.00 52.78 251 ALA A N 1
ATOM 2029 C CA . ALA A 1 251 ? -4.125 18.408 27.915 1.00 52.78 251 ALA A CA 1
ATOM 2030 C C . ALA A 1 251 ? -4.510 19.820 28.406 1.00 52.78 251 ALA A C 1
ATOM 2032 O O . ALA A 1 251 ? -4.329 20.131 29.583 1.00 52.78 251 ALA A O 1
ATOM 2033 N N . LEU A 1 252 ? -5.077 20.659 27.531 1.00 54.44 252 LEU A N 1
ATOM 2034 C CA . LEU A 1 252 ? -5.583 21.990 27.885 1.00 54.44 252 LEU A CA 1
ATOM 2035 C C . LEU A 1 252 ? -6.836 21.928 28.768 1.00 54.44 252 LEU A C 1
ATOM 2037 O O . LEU A 1 252 ? -6.927 22.696 29.723 1.00 54.44 252 LEU A O 1
ATOM 2041 N N . GLU A 1 253 ? -7.770 21.013 28.495 1.00 57.88 253 GLU A N 1
ATOM 2042 C CA . GLU A 1 253 ? -8.951 20.803 29.348 1.00 57.88 253 GLU A CA 1
ATOM 2043 C C . GLU A 1 253 ? -8.542 20.297 30.749 1.00 57.88 253 GLU A C 1
ATOM 2045 O O . GLU A 1 253 ? -9.025 20.820 31.752 1.00 57.88 253 GLU A O 1
ATOM 2050 N N . ILE A 1 254 ? -7.561 19.387 30.845 1.00 56.69 254 ILE A N 1
ATOM 2051 C CA . ILE A 1 254 ? -7.008 18.923 32.133 1.00 56.69 254 ILE A CA 1
ATOM 2052 C C . ILE A 1 254 ? -6.323 20.067 32.895 1.00 56.69 254 ILE A C 1
ATOM 2054 O O . ILE A 1 254 ? -6.523 20.210 34.101 1.00 56.69 254 ILE A O 1
ATOM 2058 N N . ALA A 1 255 ? -5.539 20.906 32.209 1.00 51.38 255 ALA A N 1
ATOM 2059 C CA . ALA A 1 255 ? -4.888 22.056 32.835 1.00 51.38 255 ALA A CA 1
ATOM 2060 C C . ALA A 1 255 ? -5.904 23.092 33.352 1.00 51.38 255 ALA A C 1
ATOM 2062 O O . ALA A 1 255 ? -5.665 23.723 34.380 1.00 51.38 255 ALA A O 1
ATOM 2063 N N . GLN A 1 256 ? -7.046 23.247 32.675 1.00 53.03 256 GLN A N 1
ATOM 2064 C CA . GLN A 1 256 ? -8.134 24.119 33.122 1.00 53.03 256 GLN A CA 1
ATOM 2065 C C . GLN A 1 256 ? -8.874 23.550 34.343 1.00 53.03 256 GLN A C 1
ATOM 2067 O O . GLN A 1 256 ? -9.182 24.305 35.267 1.00 53.03 256 GLN A O 1
ATOM 2072 N N . GLU A 1 257 ? -9.096 22.235 34.405 1.00 52.41 257 GLU A N 1
ATOM 2073 C CA . GLU A 1 257 ? -9.697 21.582 35.577 1.00 52.41 257 GLU A CA 1
ATOM 2074 C C . GLU A 1 257 ? -8.772 21.605 36.807 1.00 52.41 257 GLU A C 1
ATOM 2076 O O . GLU A 1 257 ? -9.234 21.882 37.916 1.00 52.41 257 GLU A O 1
ATOM 2081 N N . GLU A 1 258 ? -7.459 21.412 36.631 1.00 51.50 258 GLU A N 1
ATOM 2082 C CA . GLU A 1 258 ? -6.480 21.487 37.728 1.00 51.50 258 GLU A CA 1
ATOM 2083 C C . GLU A 1 258 ? -6.291 22.917 38.263 1.00 51.50 258 GLU A C 1
ATOM 2085 O O . GLU A 1 258 ? -5.999 23.096 39.443 1.00 51.50 258 GLU A O 1
ATOM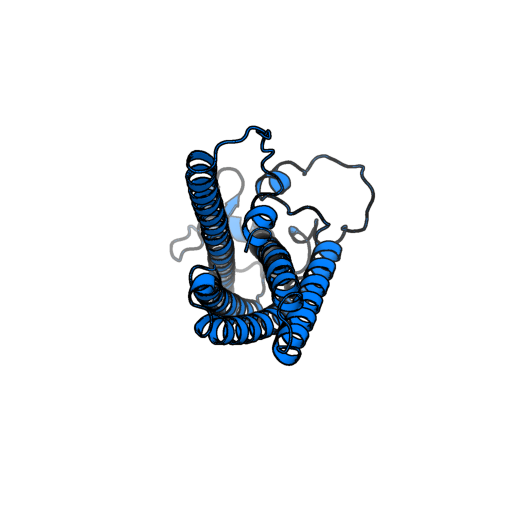 2090 N N . THR A 1 259 ? -6.550 23.958 37.463 1.00 49.19 259 THR A N 1
ATOM 2091 C CA . THR A 1 259 ? -6.575 25.344 37.971 1.00 49.19 259 THR A CA 1
ATOM 2092 C C . THR A 1 259 ? -7.823 25.698 38.789 1.00 49.19 259 THR A C 1
ATOM 2094 O O . THR A 1 259 ? -7.826 26.725 39.466 1.00 49.19 259 THR A O 1
ATOM 2097 N N . CYS A 1 260 ? -8.861 24.854 38.782 1.00 50.00 260 CYS A N 1
ATOM 2098 C CA . CYS A 1 260 ? -10.068 25.028 39.599 1.00 50.00 260 CYS A CA 1
ATOM 2099 C C . CYS A 1 260 ? -10.084 24.175 40.883 1.00 50.00 260 CYS A C 1
ATOM 2101 O O . CYS A 1 260 ? -10.968 24.372 41.718 1.00 50.00 260 CYS A O 1
ATOM 2103 N N . GLY A 1 261 ? -9.122 23.265 41.072 1.00 45.44 261 GLY A N 1
ATOM 2104 C CA . GLY A 1 261 ? -8.972 22.457 42.285 1.00 45.44 261 GLY A CA 1
ATOM 2105 C C . GLY A 1 261 ? -7.671 22.780 43.016 1.00 45.44 261 GLY A C 1
ATOM 2106 O O . GLY A 1 261 ? -6.593 22.412 42.564 1.00 45.44 261 GLY A O 1
ATOM 2107 N N . GLU A 1 262 ? -7.752 23.454 44.164 1.00 44.06 262 GLU A N 1
ATOM 2108 C CA . GLU A 1 262 ? -6.603 23.648 45.055 1.00 44.06 262 GLU A CA 1
ATOM 2109 C C . GLU A 1 262 ? -5.968 22.297 45.446 1.00 44.06 262 GLU A C 1
ATOM 2111 O O . GLU A 1 262 ? -6.608 21.471 46.095 1.00 44.06 262 GLU A O 1
ATOM 2116 N N . GLY A 1 263 ? -4.689 22.089 45.109 1.00 40.94 263 GLY A N 1
ATOM 2117 C CA . GLY A 1 263 ? -3.878 21.010 45.688 1.00 40.94 263 GLY A CA 1
ATOM 2118 C C . GLY A 1 263 ? -2.761 20.481 44.787 1.00 40.94 263 GLY A C 1
ATOM 2119 O O . GLY A 1 263 ? -2.993 19.648 43.925 1.00 40.94 263 GLY A O 1
ATOM 2120 N N . GLN A 1 264 ? -1.537 20.952 45.037 1.00 44.56 264 GLN A N 1
ATOM 2121 C CA . GLN A 1 264 ? -0.254 20.569 44.424 1.00 44.56 264 GLN A CA 1
ATOM 2122 C C . GLN A 1 264 ? -0.100 19.084 44.025 1.00 44.56 264 GLN A C 1
ATOM 2124 O O . GLN A 1 264 ? -0.313 18.210 44.858 1.00 44.56 264 GLN A O 1
ATOM 2129 N N . ILE A 1 265 ? 0.419 18.830 42.813 1.00 43.06 265 ILE A N 1
ATOM 2130 C CA . ILE A 1 265 ? 1.652 18.071 42.474 1.00 43.06 265 ILE A CA 1
ATOM 2131 C C . ILE A 1 265 ? 1.796 18.113 40.939 1.00 43.06 265 ILE A C 1
ATOM 2133 O O . ILE A 1 265 ? 0.941 17.616 40.217 1.00 43.06 265 ILE A O 1
ATOM 2137 N N . GLY A 1 266 ? 2.878 18.703 40.424 1.00 48.62 266 GLY A N 1
ATOM 2138 C CA . GLY A 1 266 ? 3.159 18.704 38.982 1.00 48.62 266 GLY A CA 1
ATOM 2139 C C . GLY A 1 266 ? 3.851 17.419 38.509 1.00 48.62 266 GLY A C 1
ATOM 2140 O O . GLY A 1 266 ? 4.607 16.822 39.281 1.00 48.62 266 GLY A O 1
ATOM 2141 N N . PRO A 1 267 ? 3.705 17.045 37.224 1.00 44.16 267 PRO A N 1
ATOM 2142 C CA . PRO A 1 267 ? 4.676 16.170 36.582 1.00 44.16 267 PRO A CA 1
ATOM 2143 C C . PRO A 1 267 ? 5.278 16.751 35.291 1.00 44.16 267 PRO A C 1
ATOM 2145 O O . PRO A 1 267 ? 4.640 17.433 34.492 1.00 44.16 267 PRO A O 1
ATOM 2148 N N . ARG A 1 268 ? 6.559 16.421 35.090 1.00 37.53 268 ARG A N 1
ATOM 2149 C CA . ARG A 1 268 ? 7.291 16.540 33.822 1.00 37.53 268 ARG A CA 1
ATOM 2150 C C . ARG A 1 268 ? 6.666 15.601 32.784 1.00 37.53 268 ARG A C 1
ATOM 2152 O O . ARG A 1 268 ? 6.638 14.395 33.011 1.00 37.53 268 ARG A O 1
ATOM 2159 N N . PHE A 1 269 ? 6.251 16.136 31.638 1.00 35.47 269 PHE A N 1
ATOM 2160 C CA . PHE A 1 269 ? 5.809 15.352 30.482 1.00 35.47 269 PHE A CA 1
ATOM 2161 C C . PHE A 1 269 ? 6.999 14.955 29.594 1.00 35.47 269 PHE A C 1
ATOM 2163 O O . PHE A 1 269 ? 7.770 15.808 29.157 1.00 35.47 269 PHE A O 1
ATOM 2170 N N . GLN A 1 270 ? 7.132 13.655 29.316 1.00 33.88 270 GLN A N 1
ATOM 2171 C CA . GLN A 1 270 ? 7.893 13.125 28.182 1.00 33.88 270 GLN A CA 1
ATOM 2172 C C . GLN A 1 270 ? 6.900 12.703 27.091 1.00 33.88 270 GLN A C 1
ATOM 2174 O O . GLN A 1 270 ? 5.888 12.065 27.375 1.00 33.88 270 GLN A O 1
ATOM 2179 N N . SER A 1 271 ? 7.200 13.071 25.847 1.00 38.56 271 SER A N 1
ATOM 2180 C CA . SER A 1 271 ? 6.307 13.069 24.679 1.00 38.56 271 SER A CA 1
ATOM 2181 C C . SER A 1 271 ? 5.924 11.692 24.112 1.00 38.56 271 SER A C 1
ATOM 2183 O O . SER A 1 271 ? 5.241 11.631 23.100 1.00 38.56 271 SER A O 1
ATOM 2185 N N . GLY A 1 272 ? 6.319 10.582 24.740 1.00 36.31 272 GLY A N 1
ATOM 2186 C CA . GLY A 1 272 ? 6.112 9.235 24.185 1.00 36.31 272 GLY A CA 1
ATOM 2187 C C . GLY A 1 272 ? 4.779 8.554 24.523 1.00 36.31 272 GLY A C 1
ATOM 2188 O O . GLY A 1 272 ? 4.546 7.453 24.048 1.00 36.31 272 GLY A O 1
ATOM 2189 N N . ASN A 1 273 ? 3.921 9.153 25.360 1.00 38.81 273 ASN A N 1
ATOM 2190 C CA . ASN A 1 273 ? 2.745 8.469 25.938 1.00 38.81 273 ASN A CA 1
ATOM 2191 C C . ASN A 1 273 ? 1.442 9.297 25.917 1.00 38.81 273 ASN A C 1
ATOM 2193 O O . ASN A 1 273 ? 0.497 9.001 26.652 1.00 38.81 273 ASN A O 1
ATOM 2197 N N . ALA A 1 274 ? 1.371 10.344 25.089 1.00 39.19 274 ALA A N 1
ATOM 2198 C CA . ALA A 1 274 ? 0.242 11.280 25.085 1.00 39.19 274 ALA A CA 1
ATOM 2199 C C . ALA A 1 274 ? -1.093 10.622 24.678 1.00 39.19 274 ALA A C 1
ATOM 2201 O O . ALA A 1 274 ? -2.127 10.922 25.270 1.00 39.19 274 ALA A O 1
ATOM 2202 N N . VAL A 1 275 ? -1.075 9.656 23.751 1.00 43.50 275 VAL A N 1
ATOM 2203 C CA . VAL A 1 275 ? -2.294 8.974 23.275 1.00 43.50 275 VAL A CA 1
ATOM 2204 C C . VAL A 1 275 ? -2.927 8.102 24.366 1.00 43.50 275 VAL A C 1
ATOM 2206 O O . VAL A 1 275 ? -4.148 8.037 24.472 1.00 43.50 275 VAL A O 1
ATOM 2209 N N . ALA A 1 276 ? -2.127 7.486 25.242 1.00 41.69 276 ALA A N 1
ATOM 2210 C CA . ALA A 1 276 ? -2.652 6.689 26.351 1.00 41.69 276 ALA A CA 1
ATOM 2211 C C . ALA A 1 276 ? -3.274 7.562 27.458 1.00 41.69 276 ALA A C 1
ATOM 2213 O O . ALA A 1 276 ? -4.259 7.166 28.078 1.00 41.69 276 ALA A O 1
ATOM 2214 N N . LEU A 1 277 ? -2.740 8.763 27.701 1.00 39.47 277 LEU A N 1
ATOM 2215 C CA . LEU A 1 277 ? -3.171 9.607 28.821 1.00 39.47 277 LEU A CA 1
ATOM 2216 C C . LEU A 1 277 ? -4.546 10.264 28.622 1.00 39.47 277 LEU A C 1
ATOM 2218 O O . LEU A 1 277 ? -5.256 10.435 29.611 1.00 39.47 277 LEU A O 1
ATOM 2222 N N . LEU A 1 278 ? -4.979 10.550 27.387 1.00 43.97 278 LEU A N 1
ATOM 2223 C CA . LEU A 1 278 ? -6.328 11.098 27.161 1.00 43.97 278 LEU A CA 1
ATOM 2224 C C . LEU A 1 278 ? -7.455 10.090 27.380 1.00 43.97 278 LEU A C 1
ATOM 2226 O O . LEU A 1 278 ? -8.565 10.481 27.726 1.00 43.97 278 LEU A O 1
ATOM 2230 N N . PHE A 1 279 ? -7.188 8.797 27.212 1.00 44.44 279 PHE A N 1
ATOM 2231 C CA . PHE A 1 279 ? -8.219 7.763 27.323 1.00 44.44 279 PHE A CA 1
ATOM 2232 C C . PHE A 1 279 ? -8.330 7.139 28.720 1.00 44.44 279 PHE A C 1
ATOM 2234 O O . PHE A 1 279 ? -9.250 6.362 28.965 1.00 44.44 279 PHE A O 1
ATOM 2241 N N . PHE A 1 280 ? -7.414 7.448 29.644 1.00 37.88 280 PHE A N 1
ATOM 2242 C CA . PHE A 1 280 ? -7.419 6.879 30.998 1.00 37.88 280 PHE A CA 1
ATOM 2243 C C . PHE A 1 280 ? -8.121 7.744 32.060 1.00 37.88 280 PHE A C 1
ATOM 2245 O O . PHE A 1 280 ? -8.274 7.268 33.184 1.00 37.88 280 PHE A O 1
ATOM 2252 N N . LYS A 1 281 ? -8.566 8.966 31.724 1.00 34.03 281 LYS A N 1
ATOM 2253 C CA . LYS A 1 281 ? -9.291 9.871 32.643 1.00 34.03 281 LYS A CA 1
ATOM 2254 C C . LYS A 1 281 ? -10.790 10.063 32.316 1.00 34.03 281 LYS A C 1
ATOM 2256 O O . LYS A 1 281 ? -11.453 10.780 33.060 1.00 34.03 281 LYS A O 1
ATOM 2261 N N . ILE A 1 282 ? -11.312 9.418 31.260 1.00 38.88 282 ILE A N 1
ATOM 2262 C CA . ILE A 1 282 ? -12.761 9.217 31.009 1.00 38.88 282 ILE A CA 1
ATOM 2263 C C . ILE A 1 282 ? -13.173 7.876 31.620 1.00 38.88 282 ILE A C 1
ATOM 2265 O O . ILE A 1 282 ? -14.248 7.825 32.253 1.00 38.88 282 ILE A O 1
#